Protein AF-A0A5C7PLY3-F1 (afdb_monomer)

Solvent-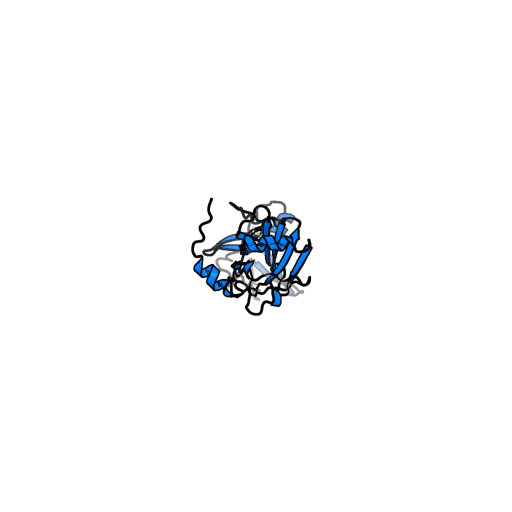accessible surface area (backbone atoms only — not comparable to full-atom values): 15396 Å² total; per-residue (Å²): 134,85,84,77,74,91,57,63,68,63,54,63,69,41,68,82,42,47,44,46,35,29,88,78,34,68,31,44,26,79,80,72,49,69,60,62,51,65,33,39,63,38,46,45,37,34,32,79,50,41,86,70,72,45,17,45,33,34,43,34,36,56,93,52,38,40,36,44,32,33,24,38,96,93,42,83,45,29,37,26,62,45,37,66,89,66,62,61,44,62,32,62,18,26,25,97,85,70,44,84,18,30,38,39,33,40,29,65,85,49,49,58,59,57,70,77,53,75,76,42,78,37,40,29,49,64,65,22,25,20,43,32,70,90,31,49,50,79,30,73,62,83,74,88,89,75,55,54,47,98,85,66,48,76,62,81,80,93,80,87,86,81,64,59,91,30,41,46,82,45,85,49,102,90,48,78,46,78,46,78,72,54,51,91,55,49,72,51,47,75,70,61,64,84,67,80,86,73,77,81,86,73,86,67,52,63,95,82,43,65,49,46,101,83,71,46,77,89,83,76,70,70,91,69,82,62,96,78,51,72,64,44,59,49,66,48,100,86,70,47,82,46,80,45,76,51,76,79,77,82,83,128

Sequence (252 aa):
MSTRVVYPEFRDEHTLARYPFADDASLVADTGRVLTPDVVLDAMLYPAGNGGPLWLSRIEIDRLRITWVIANAAGDACSGTCDIADLDPTVDLLDALGRPAGILLLNPDVVAGLQVWDAGAHTFSEDSGAFVASCVAVAPAVGVRGIAAQDQQPLSGDIWIIGEDGVQFSIVPTGIRVDIVGDPLFRRRACAGNEVFVAPEFLRTINGIPPTYWGGFQLQAGRVLSPRPALRIYVDESGAVVIGLAAAEEQT

Mean predicted aligned error: 16.6 Å

Nearest PDB structures (foldseek):
  4k1t-assembly1_A  TM=2.585E-01  e=6.465E-01  Staphylococcus aureus subsp. aureus NCTC 8325
  9c3c-assembly1_g  TM=1.290E-01  e=2.169E-01  Oryctolagus cuniculus
  2vid-assembly3_B  TM=2.229E-01  e=6.847E-01  Staphylococcus aureus
  2w7u-assembly1_A  TM=2.619E-01  e=2.041E+00  Staphylococcus aureus
  4mvn-assembly1_A  TM=2.564E-01  e=4.310E+00  Staphylococcus aureus subsp. aureus NCTC 8325

Radius of gyration: 37.64 Å; Cα contacts (8 Å, |Δi|>4): 377; chains: 1; bounding box: 94×36×97 Å

Structure (mmCIF, N/CA/C/O backbone):
data_AF-A0A5C7PLY3-F1
#
_entry.id   AF-A0A5C7PLY3-F1
#
loop_
_atom_site.group_PDB
_atom_site.id
_atom_site.type_symbol
_atom_site.label_atom_id
_atom_site.label_alt_id
_atom_site.label_comp_id
_atom_site.label_asym_id
_atom_site.label_entity_id
_atom_site.label_seq_id
_atom_site.pdbx_PDB_ins_code
_atom_site.Cartn_x
_atom_site.Cartn_y
_atom_site.Cartn_z
_atom_site.occupancy
_atom_site.B_iso_or_equiv
_atom_site.auth_seq_id
_atom_site.auth_comp_id
_atom_site.auth_asym_id
_atom_site.auth_atom_id
_atom_site.pdbx_PDB_model_num
ATOM 1 N N . MET A 1 1 ? -28.067 16.231 3.749 1.00 37.97 1 MET A N 1
ATOM 2 C CA . MET A 1 1 ? -28.462 15.223 2.741 1.00 37.97 1 MET A CA 1
ATOM 3 C C . MET A 1 1 ? -28.470 13.877 3.446 1.00 37.97 1 MET A C 1
ATOM 5 O O . MET A 1 1 ? -27.526 13.610 4.168 1.00 37.97 1 MET A O 1
ATOM 9 N N . SER A 1 2 ? -29.552 13.102 3.353 1.00 39.56 2 SER A N 1
ATOM 10 C CA . SER A 1 2 ? -29.670 11.803 4.034 1.00 39.56 2 SER A CA 1
ATOM 11 C C . SER A 1 2 ? -28.909 10.746 3.232 1.00 39.56 2 SER A C 1
ATOM 13 O O . SER A 1 2 ? -29.264 10.472 2.086 1.00 39.56 2 SER A O 1
ATOM 15 N N . THR A 1 3 ? -27.841 10.201 3.813 1.00 45.97 3 THR A N 1
ATOM 16 C CA . THR A 1 3 ? -27.058 9.107 3.232 1.00 45.97 3 THR A CA 1
ATOM 17 C C . THR A 1 3 ? -27.928 7.854 3.195 1.00 45.97 3 THR A C 1
ATOM 19 O O . THR A 1 3 ? -28.266 7.279 4.228 1.00 45.97 3 THR A O 1
ATOM 22 N N . ARG A 1 4 ? -28.359 7.456 1.995 1.00 47.69 4 ARG A N 1
ATOM 23 C CA . ARG A 1 4 ? -29.178 6.260 1.784 1.00 47.69 4 ARG A CA 1
ATOM 24 C C . ARG A 1 4 ? -28.270 5.034 1.812 1.00 47.69 4 ARG A C 1
ATOM 26 O O . ARG A 1 4 ? -27.558 4.777 0.846 1.00 47.69 4 ARG A O 1
ATOM 33 N N . VAL A 1 5 ? -28.312 4.277 2.904 1.00 54.47 5 VAL A N 1
ATOM 34 C CA . VAL A 1 5 ? -27.653 2.968 3.000 1.00 54.47 5 VAL A CA 1
ATOM 35 C C . VAL A 1 5 ? -28.397 2.004 2.077 1.00 54.47 5 VAL A C 1
ATOM 37 O O . VAL A 1 5 ? -29.593 1.778 2.248 1.00 54.47 5 VAL A O 1
ATOM 40 N N . VAL A 1 6 ? -27.716 1.504 1.044 1.00 59.28 6 VAL A N 1
ATOM 41 C CA . VAL A 1 6 ? -28.361 0.752 -0.046 1.00 59.28 6 VAL A CA 1
ATOM 42 C C . VAL A 1 6 ? -28.714 -0.685 0.381 1.00 59.28 6 VAL A C 1
ATOM 44 O O . VAL A 1 6 ? -29.646 -1.242 -0.188 1.00 59.28 6 VAL A O 1
ATOM 47 N N . TYR A 1 7 ? -28.080 -1.234 1.431 1.00 57.31 7 TYR A N 1
ATOM 48 C CA . TYR A 1 7 ? -28.337 -2.590 1.954 1.00 57.31 7 TYR A CA 1
ATOM 49 C C . TYR A 1 7 ? -28.095 -2.692 3.480 1.00 57.31 7 TYR A C 1
ATOM 51 O O . TYR A 1 7 ? -27.009 -3.089 3.900 1.00 57.31 7 TYR A O 1
ATOM 59 N N . PRO A 1 8 ? -29.062 -2.308 4.334 1.00 59.81 8 PRO A N 1
ATOM 60 C CA . PRO A 1 8 ? -28.916 -2.406 5.793 1.00 59.81 8 PRO A CA 1
ATOM 61 C C . PRO A 1 8 ? -28.803 -3.859 6.288 1.00 59.81 8 PRO A C 1
ATOM 63 O O . PRO A 1 8 ? -28.006 -4.141 7.171 1.00 59.81 8 PRO A O 1
ATOM 66 N N . GLU A 1 9 ? -29.505 -4.791 5.643 1.00 52.56 9 GLU A N 1
ATOM 67 C CA . GLU A 1 9 ? -29.539 -6.218 6.006 1.00 52.56 9 GLU A CA 1
ATOM 68 C C . GLU A 1 9 ? -28.150 -6.883 5.925 1.00 52.56 9 GLU A C 1
ATOM 70 O O . GLU A 1 9 ? -27.788 -7.663 6.798 1.00 52.56 9 GLU A O 1
ATOM 75 N N . PHE A 1 10 ? -27.329 -6.510 4.934 1.00 56.16 10 PHE A N 1
ATOM 76 C CA . PHE A 1 10 ? -25.953 -7.007 4.802 1.00 56.16 10 PHE A CA 1
ATOM 77 C C . PHE A 1 10 ? -25.026 -6.452 5.898 1.00 56.16 10 PHE A C 1
ATOM 79 O O . PHE A 1 10 ? -24.158 -7.169 6.387 1.00 56.16 10 PHE A O 1
ATOM 86 N N . ARG A 1 11 ? -25.223 -5.192 6.327 1.00 54.22 11 ARG A N 1
ATOM 87 C CA . ARG A 1 11 ? -24.488 -4.620 7.475 1.00 54.22 11 ARG A CA 1
ATOM 88 C C . ARG A 1 11 ? -24.835 -5.356 8.769 1.00 54.22 11 ARG A C 1
ATOM 90 O O . ARG A 1 11 ? -23.928 -5.690 9.527 1.00 54.22 11 ARG A O 1
ATOM 97 N N . ASP A 1 12 ? -26.116 -5.634 8.990 1.00 58.09 12 ASP A N 1
ATOM 98 C CA . ASP A 1 12 ? -26.598 -6.282 10.213 1.00 58.09 12 ASP A CA 1
ATOM 99 C C . ASP A 1 12 ? -26.157 -7.760 10.292 1.00 58.09 12 ASP A C 1
ATOM 101 O O . ASP A 1 12 ? -25.751 -8.230 11.356 1.00 58.09 12 ASP A O 1
ATOM 105 N N . GLU A 1 13 ? -26.157 -8.493 9.170 1.00 54.66 13 GLU A N 1
ATOM 106 C CA . GLU A 1 13 ? -25.688 -9.891 9.118 1.00 54.66 13 GLU A CA 1
ATOM 107 C C . GLU A 1 13 ? -24.171 -10.026 9.330 1.00 54.66 13 GLU A C 1
ATOM 109 O O . GLU A 1 13 ? -23.713 -11.005 9.927 1.00 54.66 13 GLU A O 1
ATOM 114 N N . HIS A 1 14 ? -23.386 -9.032 8.903 1.00 53.03 14 HIS A N 1
ATOM 115 C CA . HIS A 1 14 ? -21.931 -9.033 9.058 1.00 53.03 14 HIS A CA 1
ATOM 116 C C . HIS A 1 14 ? -21.426 -8.367 10.343 1.00 53.03 14 HIS A C 1
ATOM 118 O O . HIS A 1 14 ? -20.237 -8.462 10.615 1.00 53.03 14 HIS A O 1
ATOM 124 N N . THR A 1 15 ? -22.295 -7.806 11.191 1.00 52.44 15 THR A N 1
ATOM 125 C CA . THR A 1 15 ? -21.895 -7.224 12.496 1.00 52.44 15 THR A CA 1
ATOM 126 C C . THR A 1 15 ? -21.268 -8.275 13.438 1.00 52.44 15 THR A C 1
ATOM 128 O O . THR A 1 15 ? -20.477 -7.965 14.323 1.00 52.44 15 THR A O 1
ATOM 131 N N . LEU A 1 16 ? -21.602 -9.562 13.257 1.00 55.69 16 LEU A N 1
ATOM 132 C CA . LEU A 1 16 ? -20.977 -10.677 13.989 1.00 55.69 16 LEU A CA 1
ATOM 133 C C . LEU A 1 16 ? -19.711 -11.223 13.311 1.00 55.69 16 LEU A C 1
ATOM 135 O O . LEU A 1 16 ? -18.952 -11.960 13.944 1.00 55.69 16 LEU A O 1
ATOM 139 N N . ALA A 1 17 ? -19.494 -10.901 12.036 1.00 63.28 17 ALA A N 1
ATOM 140 C CA . ALA A 1 17 ? -18.296 -11.279 11.306 1.00 63.28 17 ALA A CA 1
ATOM 141 C C . ALA A 1 17 ? -17.200 -10.244 11.585 1.00 63.28 17 ALA A C 1
ATOM 143 O O . ALA A 1 17 ? -17.450 -9.047 11.584 1.00 63.28 17 ALA A O 1
ATOM 144 N N . ARG A 1 18 ? -15.954 -10.684 11.781 1.00 76.12 18 ARG A N 1
ATOM 145 C CA . ARG A 1 18 ? -14.811 -9.767 11.973 1.00 76.12 18 ARG A CA 1
ATOM 146 C C . ARG A 1 18 ? -14.354 -9.085 10.682 1.00 76.12 18 ARG A C 1
ATOM 148 O O . ARG A 1 18 ? -13.329 -8.413 10.677 1.00 76.12 18 ARG A O 1
ATOM 155 N N . TYR A 1 19 ? -15.105 -9.268 9.599 1.00 85.88 19 TYR A N 1
ATOM 156 C CA . TYR A 1 19 ? -14.824 -8.691 8.296 1.00 85.88 19 TYR A CA 1
ATOM 157 C C . TYR A 1 19 ? -14.709 -7.160 8.402 1.00 85.88 19 TYR A C 1
ATOM 159 O O . TYR A 1 19 ? -15.552 -6.558 9.063 1.00 85.88 19 TYR A O 1
ATOM 167 N N . PRO A 1 20 ? -13.703 -6.520 7.772 1.00 92.69 20 PRO A N 1
ATOM 168 C CA . PRO A 1 20 ? -12.737 -7.051 6.795 1.00 92.69 20 PRO A CA 1
ATOM 169 C C . PRO A 1 20 ? -11.458 -7.678 7.388 1.00 92.69 20 PRO A C 1
ATOM 171 O O . PRO A 1 20 ? -10.509 -7.973 6.657 1.00 92.69 20 PRO A O 1
ATOM 174 N N . PHE A 1 21 ? -11.392 -7.887 8.700 1.00 94.19 21 PHE A N 1
ATOM 175 C CA . PHE A 1 21 ? -10.248 -8.522 9.356 1.00 94.19 21 PHE A CA 1
ATOM 176 C C . PHE A 1 21 ? -10.359 -10.047 9.363 1.00 94.19 21 PHE A C 1
ATOM 178 O O . PHE A 1 21 ? -11.452 -10.612 9.281 1.00 94.19 21 PHE A O 1
ATOM 185 N N . ALA A 1 22 ? -9.207 -10.714 9.440 1.00 91.38 22 ALA A N 1
ATOM 186 C CA . ALA A 1 22 ? -9.133 -12.164 9.551 1.00 91.38 22 ALA A CA 1
ATOM 187 C C . ALA A 1 22 ? -9.812 -12.665 10.836 1.00 91.38 22 ALA A C 1
ATOM 189 O O . ALA A 1 22 ? -9.846 -11.976 11.856 1.00 91.38 22 ALA A O 1
ATOM 190 N N . ASP A 1 23 ? -10.350 -13.885 10.803 1.00 87.56 23 ASP A N 1
ATOM 191 C CA . ASP A 1 23 ? -11.108 -14.441 11.932 1.00 87.56 23 ASP A CA 1
ATOM 192 C C . ASP A 1 23 ? -10.256 -14.577 13.207 1.00 87.56 23 ASP A C 1
ATOM 194 O O . ASP A 1 23 ? -10.758 -14.434 14.326 1.00 87.56 23 ASP A O 1
ATOM 198 N N . ASP A 1 24 ? -8.957 -14.821 13.045 1.00 88.00 24 ASP A N 1
ATOM 199 C CA . ASP A 1 24 ? -7.960 -14.929 14.108 1.00 88.00 24 ASP A CA 1
ATOM 200 C C . ASP A 1 24 ? -7.328 -13.586 14.509 1.00 88.00 24 ASP A C 1
ATOM 202 O O . ASP A 1 24 ? -6.657 -13.525 15.544 1.00 88.00 24 ASP A O 1
ATOM 206 N N . ALA A 1 25 ? -7.611 -12.499 13.782 1.00 91.88 25 ALA A N 1
ATOM 207 C CA . ALA A 1 25 ? -7.125 -11.168 14.118 1.00 91.88 25 ALA A CA 1
ATOM 208 C C . ALA A 1 25 ? -7.670 -10.733 15.484 1.00 91.88 25 ALA A C 1
ATOM 210 O O . ALA A 1 25 ? -8.882 -10.652 15.711 1.00 91.88 25 ALA A O 1
ATOM 211 N N . SER A 1 26 ? -6.765 -10.478 16.432 1.00 92.94 26 SER A N 1
ATOM 212 C CA . SER A 1 26 ? -7.143 -10.111 17.800 1.00 92.94 26 SER A CA 1
ATOM 213 C C . SER A 1 26 ? -7.596 -8.657 17.924 1.00 92.94 26 SER A C 1
ATOM 215 O O . SER A 1 26 ? -8.311 -8.333 18.872 1.00 92.94 26 SER A O 1
ATOM 217 N N . LEU A 1 27 ? -7.186 -7.795 16.985 1.00 94.38 27 LEU A N 1
ATOM 218 C CA . LEU A 1 27 ? -7.455 -6.358 16.971 1.00 94.38 27 LEU A CA 1
ATOM 219 C C . LEU A 1 27 ? -7.014 -5.640 18.254 1.00 94.38 27 LEU A C 1
ATOM 221 O O . LEU A 1 27 ? -7.554 -4.598 18.626 1.00 94.38 27 LEU A O 1
ATOM 225 N N . VAL A 1 28 ? -6.012 -6.193 18.940 1.00 96.12 28 VAL A N 1
ATOM 226 C CA . VAL A 1 28 ? -5.409 -5.594 20.131 1.00 96.12 28 VAL A CA 1
ATOM 227 C C . VAL A 1 28 ? -4.131 -4.867 19.730 1.00 96.12 28 VAL A C 1
ATOM 229 O O . VAL A 1 28 ? -3.237 -5.461 19.120 1.00 96.12 28 VAL A O 1
ATOM 232 N N . ALA A 1 29 ? -4.057 -3.587 20.087 1.00 95.88 29 ALA A N 1
ATOM 233 C CA . ALA A 1 29 ? -2.863 -2.772 19.936 1.00 95.88 29 ALA A CA 1
ATOM 234 C C . ALA A 1 29 ? -1.842 -3.055 21.051 1.00 95.88 29 ALA A C 1
ATOM 236 O O . ALA A 1 29 ? -2.192 -3.511 22.143 1.00 95.88 29 ALA A O 1
ATOM 237 N N . ASP A 1 30 ? -0.584 -2.698 20.818 1.00 95.88 30 ASP A N 1
ATOM 238 C CA . ASP A 1 30 ? 0.507 -2.716 21.801 1.00 95.88 30 ASP A CA 1
ATOM 239 C C . ASP A 1 30 ? 0.196 -1.937 23.091 1.00 95.88 30 ASP A C 1
ATOM 241 O O . ASP A 1 30 ? 0.630 -2.320 24.179 1.00 95.88 30 ASP A O 1
ATOM 245 N N . THR A 1 31 ? -0.618 -0.886 22.997 1.00 93.50 31 THR A N 1
ATOM 246 C CA . THR A 1 31 ? -1.109 -0.107 24.143 1.00 93.50 31 THR A CA 1
ATOM 247 C C . THR A 1 31 ? -2.209 -0.812 24.948 1.00 93.50 31 THR A C 1
ATOM 249 O O . THR A 1 31 ? -2.740 -0.236 25.898 1.00 93.50 31 THR A O 1
ATOM 252 N N . GLY A 1 32 ? -2.603 -2.033 24.571 1.00 92.88 32 GLY A N 1
ATOM 253 C CA . GLY A 1 32 ? -3.685 -2.798 25.197 1.00 92.88 32 GLY A CA 1
ATOM 254 C C . GLY A 1 32 ? -5.091 -2.317 24.826 1.00 92.88 32 GLY A C 1
ATOM 255 O O . GLY A 1 32 ? -6.077 -2.795 25.391 1.00 92.88 32 GLY A O 1
ATOM 256 N N . ARG A 1 33 ? -5.207 -1.367 23.889 1.00 94.00 33 ARG A N 1
ATOM 257 C CA . ARG A 1 33 ? -6.495 -0.923 23.347 1.00 94.00 33 ARG A CA 1
ATOM 258 C C . ARG A 1 33 ? -7.003 -1.944 22.335 1.00 94.00 33 ARG A C 1
ATOM 260 O O . ARG A 1 33 ? -6.224 -2.490 21.562 1.00 94.00 33 ARG A O 1
ATOM 267 N N . VAL A 1 34 ? -8.307 -2.198 22.352 1.00 94.25 34 VAL A N 1
ATOM 268 C CA . VAL A 1 34 ? -8.951 -3.154 21.447 1.00 94.25 34 VAL A CA 1
ATOM 269 C C . VAL A 1 34 ? -9.764 -2.379 20.427 1.00 94.25 34 VAL A C 1
ATOM 271 O O . VAL A 1 34 ? -10.652 -1.612 20.805 1.00 94.25 34 VAL A O 1
ATOM 274 N N . LEU A 1 35 ? -9.451 -2.570 19.150 1.00 93.56 35 LEU A N 1
ATOM 275 C CA . LEU A 1 35 ? -10.235 -2.042 18.047 1.00 93.56 35 LEU A CA 1
ATOM 276 C C . LEU A 1 35 ? -11.482 -2.912 17.879 1.00 93.56 35 LEU A C 1
ATOM 278 O O . LEU A 1 35 ? -11.395 -4.120 17.669 1.00 93.56 35 LEU A O 1
ATOM 282 N N . THR A 1 36 ? -12.656 -2.306 18.003 1.00 90.38 36 THR A N 1
ATOM 283 C CA . THR A 1 36 ? -13.919 -3.004 17.752 1.00 90.38 36 THR A CA 1
ATOM 284 C C . THR A 1 36 ? -14.013 -3.402 16.276 1.00 90.38 36 THR A C 1
ATOM 286 O O . THR A 1 36 ? -13.751 -2.546 15.432 1.00 90.38 36 THR A O 1
ATOM 289 N N . PRO A 1 37 ? -14.427 -4.639 15.938 1.00 83.06 37 PRO A N 1
ATOM 290 C CA . PRO A 1 37 ? -14.548 -5.077 14.544 1.00 83.06 37 PRO A CA 1
ATOM 291 C C . PRO A 1 37 ? -15.423 -4.148 13.690 1.00 83.06 37 PRO A C 1
ATOM 293 O O . PRO A 1 37 ? -15.051 -3.818 12.573 1.00 83.06 37 PRO A O 1
ATOM 296 N N . ASP A 1 38 ? -16.499 -3.606 14.270 1.00 88.19 38 ASP A N 1
ATOM 297 C CA . ASP A 1 38 ? -17.439 -2.702 13.592 1.00 88.19 38 ASP A CA 1
ATOM 298 C C . ASP A 1 38 ? -16.862 -1.332 13.204 1.00 88.19 38 ASP A C 1
ATOM 300 O O . ASP A 1 38 ? -17.570 -0.534 12.587 1.00 88.19 38 ASP A O 1
ATOM 304 N N . VAL A 1 39 ? -15.621 -1.000 13.590 1.00 92.06 39 VAL A N 1
ATOM 305 C CA . VAL A 1 39 ? -15.003 0.281 13.205 1.00 92.06 39 VAL A CA 1
ATOM 306 C C . VAL A 1 39 ? -14.779 0.349 11.693 1.00 92.06 39 VAL A C 1
ATOM 308 O O . VAL A 1 39 ? -15.014 1.405 11.100 1.00 92.06 39 VAL A O 1
ATOM 311 N N . VAL A 1 40 ? -14.353 -0.759 11.077 1.00 93.19 40 VAL A N 1
ATOM 312 C CA . VAL A 1 40 ? -14.184 -0.881 9.625 1.00 93.19 40 VAL A CA 1
ATOM 313 C C . VAL A 1 40 ? -15.264 -1.826 9.120 1.00 93.19 40 VAL A C 1
ATOM 315 O O . VAL A 1 40 ? -15.275 -2.996 9.468 1.00 93.19 40 VAL A O 1
ATOM 318 N N . LEU A 1 41 ? -16.177 -1.312 8.306 1.00 91.44 41 LEU A N 1
ATOM 319 C CA . LEU A 1 41 ? -17.274 -2.080 7.718 1.00 91.44 41 LEU A CA 1
ATOM 320 C C . LEU A 1 41 ? -16.816 -2.889 6.503 1.00 91.44 41 LEU A C 1
ATOM 322 O O . LEU A 1 41 ? -17.311 -3.9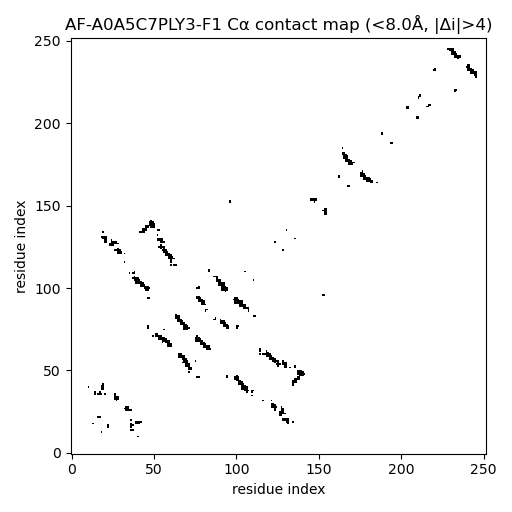85 6.266 1.00 91.44 41 LEU A O 1
ATOM 326 N N . ASP A 1 42 ? -15.914 -2.318 5.704 1.00 92.88 42 ASP A N 1
ATOM 327 C CA . ASP A 1 42 ? -15.373 -2.947 4.501 1.00 92.88 42 ASP A CA 1
ATOM 328 C C . ASP A 1 42 ? -14.010 -2.339 4.151 1.00 92.88 42 ASP A C 1
ATOM 330 O O . ASP A 1 42 ? -13.690 -1.213 4.546 1.00 92.88 42 ASP A O 1
ATOM 334 N N . ALA A 1 43 ? -13.201 -3.076 3.402 1.00 95.06 43 ALA A N 1
ATOM 335 C CA . ALA A 1 43 ? -11.918 -2.611 2.909 1.00 95.06 43 ALA A CA 1
ATOM 336 C C . ALA A 1 43 ? -11.631 -3.198 1.528 1.00 95.06 43 ALA A C 1
ATOM 338 O O . ALA A 1 43 ? -11.856 -4.376 1.264 1.00 95.06 43 ALA A O 1
ATOM 339 N N . MET A 1 44 ? -11.051 -2.377 0.659 1.00 95.75 44 MET A N 1
ATOM 340 C CA . MET A 1 44 ? -10.489 -2.837 -0.604 1.00 95.75 44 MET A CA 1
ATOM 341 C C . MET A 1 44 ? -9.081 -2.275 -0.733 1.00 95.75 44 MET A C 1
ATOM 343 O O . MET A 1 44 ? -8.892 -1.070 -0.875 1.00 95.75 44 MET A O 1
ATOM 347 N N . LEU A 1 45 ? -8.087 -3.153 -0.667 1.00 96.25 45 LEU A N 1
ATOM 348 C CA . LEU A 1 45 ? -6.669 -2.825 -0.596 1.00 96.25 45 LEU A CA 1
ATOM 349 C C . LEU A 1 45 ? -5.973 -3.304 -1.866 1.00 96.25 45 LEU A C 1
ATOM 351 O O . LEU A 1 45 ? -6.091 -4.463 -2.256 1.00 96.25 45 LEU A O 1
ATOM 355 N N . TYR A 1 46 ? -5.228 -2.419 -2.515 1.00 94.62 46 TYR A N 1
ATOM 356 C CA . TYR A 1 46 ? -4.498 -2.710 -3.750 1.00 94.62 46 TYR A CA 1
ATOM 357 C C . TYR A 1 46 ? -3.157 -1.957 -3.841 1.00 94.62 46 TYR A C 1
ATOM 359 O O . TYR A 1 46 ? -2.850 -1.366 -4.885 1.00 94.62 46 TYR A O 1
ATOM 367 N N . PRO A 1 47 ? -2.316 -1.962 -2.785 1.00 92.88 47 PRO A N 1
ATOM 368 C CA . PRO A 1 47 ? -1.031 -1.285 -2.837 1.00 92.88 47 PRO A CA 1
ATOM 369 C C . PRO A 1 47 ? -0.163 -1.831 -3.975 1.00 92.88 47 PRO A C 1
ATOM 371 O O . PRO A 1 47 ? -0.045 -3.039 -4.207 1.00 92.88 47 PRO A O 1
ATOM 374 N N . ALA A 1 48 ? 0.448 -0.908 -4.712 1.00 88.62 48 ALA A N 1
ATOM 375 C CA . ALA A 1 48 ? 1.275 -1.213 -5.866 1.00 88.62 48 ALA A CA 1
ATOM 376 C C . ALA A 1 48 ? 2.456 -2.123 -5.495 1.00 88.62 48 ALA A C 1
ATOM 378 O O . ALA A 1 48 ? 3.270 -1.780 -4.646 1.00 88.62 48 ALA A O 1
ATOM 379 N N . GLY A 1 49 ? 2.597 -3.249 -6.193 1.00 84.94 49 GLY A N 1
ATOM 380 C CA . GLY A 1 49 ? 3.685 -4.200 -5.969 1.00 84.94 49 GLY A CA 1
ATOM 381 C C . GLY A 1 49 ? 3.453 -5.148 -4.798 1.00 84.94 49 GLY A C 1
ATOM 382 O O . GLY A 1 49 ? 4.327 -5.965 -4.518 1.00 84.94 49 GLY A O 1
ATOM 383 N N . ASN A 1 50 ? 2.292 -5.087 -4.143 1.00 88.25 50 ASN A N 1
ATOM 384 C CA . ASN A 1 50 ? 1.979 -6.018 -3.076 1.00 88.25 50 ASN A CA 1
ATOM 385 C C . ASN A 1 50 ? 1.740 -7.430 -3.622 1.00 88.25 50 ASN A C 1
ATOM 387 O O . ASN A 1 50 ? 0.921 -7.636 -4.520 1.00 88.25 50 ASN A O 1
ATOM 391 N N . GLY A 1 51 ? 2.463 -8.395 -3.059 1.00 80.94 51 GLY A N 1
ATOM 392 C CA . GLY A 1 51 ? 2.328 -9.820 -3.368 1.00 80.94 51 GLY A CA 1
ATOM 393 C C . GLY A 1 51 ? 2.041 -10.683 -2.142 1.00 80.94 51 GLY A C 1
ATOM 394 O O . GLY A 1 51 ? 2.066 -11.904 -2.257 1.00 80.94 51 GLY A O 1
ATOM 395 N N . GLY A 1 52 ? 1.817 -10.066 -0.979 1.00 86.69 52 GLY A N 1
ATOM 396 C CA . GLY A 1 52 ? 1.674 -10.751 0.302 1.00 86.69 52 GLY A CA 1
ATOM 397 C C . GLY A 1 52 ? 0.475 -10.264 1.118 1.00 86.69 52 GLY A C 1
ATOM 398 O O . GLY A 1 52 ? -0.305 -9.433 0.635 1.00 86.69 52 GLY A O 1
ATOM 399 N N . PRO A 1 53 ? 0.321 -10.793 2.343 1.00 91.06 53 PRO A N 1
ATOM 400 C CA . PRO A 1 53 ? -0.716 -10.354 3.265 1.00 91.06 53 PRO A CA 1
ATOM 401 C C . PRO A 1 53 ? -0.543 -8.874 3.621 1.00 91.06 53 PRO A C 1
ATOM 403 O O . PRO A 1 53 ? 0.566 -8.332 3.604 1.00 91.06 53 PRO A O 1
ATOM 406 N N . LEU A 1 54 ? -1.668 -8.232 3.928 1.00 95.81 54 LEU A N 1
ATOM 407 C CA . LEU A 1 54 ? -1.736 -6.864 4.424 1.00 95.81 54 LEU A CA 1
ATOM 408 C C . LEU A 1 54 ? -2.367 -6.872 5.806 1.00 95.81 54 LEU A C 1
ATOM 410 O O . LEU A 1 54 ? -3.281 -7.656 6.072 1.00 95.81 54 LEU A O 1
ATOM 414 N N . TRP A 1 55 ? -1.920 -5.959 6.654 1.00 96.81 55 TRP A N 1
ATOM 415 C CA . TRP A 1 55 ? -2.499 -5.762 7.974 1.00 96.81 55 TRP A CA 1
ATOM 416 C C . TRP A 1 55 ? -2.567 -4.280 8.311 1.00 96.81 55 TRP A C 1
ATOM 418 O O . TRP A 1 55 ? -1.761 -3.473 7.839 1.00 96.81 55 TRP A O 1
ATOM 428 N N . LEU A 1 56 ? -3.537 -3.917 9.142 1.00 97.38 56 LEU A N 1
ATOM 429 C CA . LEU A 1 56 ? -3.548 -2.628 9.814 1.00 97.38 56 LEU A CA 1
ATOM 430 C C . LEU A 1 56 ? -2.352 -2.616 10.763 1.00 97.38 56 LEU A C 1
ATOM 432 O O . LEU A 1 56 ? -2.342 -3.381 11.717 1.00 97.38 56 LEU A O 1
ATOM 436 N N . SER A 1 57 ? -1.337 -1.799 10.495 1.00 97.44 57 SER A N 1
ATOM 437 C CA . SER A 1 57 ? -0.109 -1.766 11.296 1.00 97.44 57 SER A CA 1
ATOM 438 C C . SER A 1 57 ? -0.178 -0.743 12.411 1.00 97.44 57 SER A C 1
ATOM 440 O O . SER A 1 57 ? 0.394 -0.945 13.484 1.00 97.44 57 SER A O 1
ATOM 442 N N . ARG A 1 58 ? -0.860 0.377 12.162 1.00 97.19 58 ARG A N 1
ATOM 443 C CA . ARG A 1 58 ? -0.936 1.472 13.116 1.00 97.19 58 ARG A CA 1
ATOM 444 C C . ARG A 1 58 ? -2.175 2.326 12.899 1.00 97.19 58 ARG A C 1
ATOM 446 O O . ARG A 1 58 ? -2.540 2.640 11.767 1.00 97.19 58 ARG A O 1
ATOM 453 N N . ILE A 1 59 ? -2.768 2.745 14.010 1.00 96.88 59 ILE A N 1
ATOM 454 C CA . ILE A 1 59 ? -3.690 3.878 14.067 1.00 96.88 59 ILE A CA 1
ATOM 455 C C . ILE A 1 59 ? -2.966 4.998 14.807 1.00 96.88 59 ILE A C 1
ATOM 457 O O . ILE A 1 59 ? -2.513 4.803 15.935 1.00 96.88 59 ILE A O 1
ATOM 461 N N . GLU A 1 60 ? -2.835 6.161 14.178 1.00 96.12 60 GLU A N 1
ATO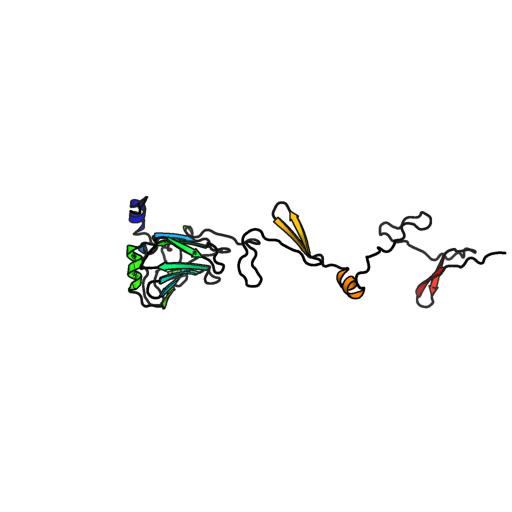M 462 C CA . GLU A 1 60 ? -2.287 7.355 14.822 1.00 96.12 60 GLU A CA 1
ATOM 463 C C . GLU A 1 60 ? -3.415 8.335 15.122 1.00 96.12 60 GLU A C 1
ATOM 465 O O . GLU A 1 60 ? -4.194 8.682 14.235 1.00 96.12 60 GLU A O 1
ATOM 470 N N . ILE A 1 61 ? -3.495 8.788 16.369 1.00 95.25 61 ILE A N 1
ATOM 471 C CA . ILE A 1 61 ? -4.521 9.722 16.827 1.00 95.25 61 ILE A CA 1
ATOM 472 C C . ILE A 1 61 ? -3.844 11.039 17.198 1.00 95.25 61 ILE A C 1
ATOM 474 O O . ILE A 1 61 ? -3.069 11.102 18.154 1.00 95.25 61 ILE A O 1
ATOM 478 N N . ASP A 1 62 ? -4.162 12.099 16.455 1.00 93.12 62 ASP A N 1
ATOM 479 C CA . ASP A 1 62 ? -3.732 13.469 16.738 1.00 93.12 62 ASP A CA 1
ATOM 480 C C . ASP A 1 62 ? -4.943 14.405 16.806 1.00 93.12 62 ASP A C 1
ATOM 482 O O . ASP A 1 62 ? -5.490 14.847 15.792 1.00 93.12 62 ASP A O 1
ATOM 486 N N . ARG A 1 63 ? -5.358 14.732 18.035 1.00 86.94 63 ARG A N 1
ATOM 487 C CA . ARG A 1 63 ? -6.526 15.571 18.352 1.00 86.94 63 ARG A CA 1
ATOM 488 C C . ARG A 1 63 ? -7.825 15.041 17.734 1.00 86.94 63 ARG A C 1
ATOM 490 O O . ARG A 1 63 ? -8.527 14.267 18.367 1.00 86.94 63 ARG A O 1
ATOM 497 N N . LEU A 1 64 ? -8.157 15.513 16.535 1.00 89.50 64 LEU A N 1
ATOM 498 C CA . LEU A 1 64 ? -9.368 15.175 15.784 1.00 89.50 64 LEU A CA 1
ATOM 499 C C . LEU A 1 64 ? -9.045 14.430 14.488 1.00 89.50 64 LEU A C 1
ATOM 501 O O . LEU A 1 64 ? -9.953 14.091 13.745 1.00 89.50 64 LEU A O 1
ATOM 505 N N . ARG A 1 65 ? -7.770 14.162 14.207 1.00 93.00 65 ARG A N 1
ATOM 506 C CA . ARG A 1 65 ? -7.338 13.431 13.024 1.00 93.00 65 ARG A CA 1
ATOM 507 C C . ARG A 1 65 ? -6.933 12.020 13.408 1.00 93.00 65 ARG A C 1
ATOM 509 O O . ARG A 1 65 ? -6.142 11.830 14.331 1.00 93.00 65 ARG A O 1
ATOM 516 N N . ILE A 1 66 ? -7.452 11.057 12.658 1.00 94.94 66 ILE A N 1
ATOM 517 C CA . ILE A 1 66 ? -7.047 9.658 12.741 1.00 94.94 66 ILE A CA 1
ATOM 518 C C . ILE A 1 66 ? -6.344 9.302 11.439 1.00 94.94 66 ILE A C 1
ATOM 520 O O . ILE A 1 66 ? -6.907 9.495 10.359 1.00 94.94 66 ILE A O 1
ATOM 524 N N . THR A 1 67 ? -5.124 8.787 11.546 1.00 96.56 67 THR A N 1
ATOM 525 C CA . THR A 1 67 ? -4.370 8.222 10.427 1.00 96.56 67 THR A CA 1
ATOM 526 C C . THR A 1 67 ? -4.399 6.707 10.530 1.00 96.56 67 THR A C 1
ATOM 528 O O . THR A 1 67 ? -3.997 6.134 11.541 1.00 96.56 67 THR A O 1
ATOM 531 N N . TRP A 1 68 ? -4.844 6.062 9.463 1.00 97.00 68 TRP A N 1
ATOM 532 C CA . TRP A 1 68 ? -4.856 4.617 9.296 1.00 97.00 68 TRP A CA 1
ATOM 533 C C . TRP A 1 68 ? -3.644 4.228 8.468 1.00 97.00 68 TRP A C 1
ATOM 535 O O . TRP A 1 68 ? -3.455 4.771 7.380 1.00 97.00 68 TRP A O 1
ATOM 545 N N . VAL A 1 69 ? -2.827 3.306 8.965 1.00 98.06 69 VAL A N 1
ATOM 546 C CA . VAL A 1 69 ? -1.629 2.831 8.267 1.00 98.06 69 VAL A CA 1
ATOM 547 C C . VAL A 1 69 ? -1.746 1.331 8.041 1.00 98.06 69 VAL A C 1
ATOM 549 O O . VAL A 1 69 ? -1.932 0.561 8.984 1.00 98.06 69 VAL A O 1
ATOM 552 N N . ILE A 1 70 ? -1.637 0.921 6.781 1.00 97.69 70 ILE A N 1
ATOM 553 C CA . ILE A 1 70 ? -1.619 -0.475 6.357 1.00 97.69 70 ILE A CA 1
ATOM 554 C C . ILE A 1 70 ? -0.184 -0.822 5.982 1.00 97.69 70 ILE A C 1
ATOM 556 O O . ILE A 1 70 ? 0.458 -0.091 5.224 1.00 97.69 70 ILE A O 1
ATOM 560 N N . ALA A 1 71 ? 0.310 -1.951 6.478 1.00 96.88 71 ALA A N 1
ATOM 561 C CA . ALA A 1 71 ? 1.637 -2.450 6.156 1.00 96.88 71 ALA A CA 1
ATOM 562 C C . ALA A 1 71 ? 1.591 -3.778 5.403 1.00 96.88 71 ALA A C 1
ATOM 564 O O . ALA A 1 71 ? 0.579 -4.482 5.357 1.00 96.88 71 ALA A O 1
ATOM 565 N N . ASN A 1 72 ? 2.736 -4.087 4.810 1.00 94.25 72 ASN A N 1
ATOM 566 C CA . ASN A 1 72 ? 3.100 -5.391 4.291 1.00 94.25 72 ASN A CA 1
ATOM 567 C C . ASN A 1 72 ? 4.488 -5.777 4.831 1.00 94.25 72 ASN A C 1
ATOM 569 O O . ASN A 1 72 ? 5.123 -5.023 5.570 1.00 94.25 72 ASN A O 1
ATOM 573 N N . ALA A 1 73 ? 5.008 -6.934 4.418 1.00 90.88 73 ALA A N 1
ATOM 574 C CA . ALA A 1 73 ? 6.325 -7.411 4.850 1.00 90.88 73 ALA A CA 1
ATOM 575 C C . ALA A 1 73 ? 7.500 -6.454 4.526 1.00 90.88 73 ALA A C 1
ATOM 577 O O . ALA A 1 73 ? 8.573 -6.589 5.112 1.00 90.88 73 ALA A O 1
ATOM 578 N N . ALA A 1 74 ? 7.327 -5.506 3.597 1.00 90.44 74 ALA A N 1
ATOM 579 C CA . ALA A 1 74 ? 8.334 -4.504 3.245 1.00 90.44 74 ALA A CA 1
ATOM 580 C C . ALA A 1 74 ? 8.228 -3.202 4.068 1.00 90.44 74 ALA A C 1
ATOM 582 O O . ALA A 1 74 ? 9.131 -2.370 3.981 1.00 90.44 74 ALA A O 1
ATOM 583 N N . GLY A 1 75 ? 7.168 -3.026 4.866 1.00 92.62 75 GLY A N 1
ATOM 584 C CA . GLY A 1 75 ? 6.915 -1.842 5.691 1.00 92.62 75 GLY A CA 1
ATOM 585 C C . GLY A 1 75 ? 5.547 -1.211 5.423 1.00 92.62 75 GLY A C 1
ATOM 586 O O . GLY A 1 75 ? 4.616 -1.884 4.981 1.00 92.62 75 GLY A O 1
ATOM 587 N N . ASP A 1 76 ? 5.426 0.090 5.698 1.00 95.31 76 ASP A N 1
ATOM 588 C CA . ASP A 1 76 ? 4.193 0.853 5.475 1.00 95.31 76 ASP A CA 1
ATOM 589 C C . ASP A 1 76 ? 3.857 0.873 3.971 1.00 95.31 76 ASP A C 1
ATOM 591 O O . ASP A 1 76 ? 4.615 1.389 3.146 1.00 95.31 76 ASP A O 1
ATOM 595 N N . ALA A 1 77 ? 2.721 0.276 3.608 1.00 94.88 77 ALA A N 1
ATOM 596 C CA . ALA A 1 77 ? 2.291 0.101 2.225 1.00 94.88 77 ALA A CA 1
ATOM 597 C C . ALA A 1 77 ? 1.427 1.275 1.750 1.00 94.88 77 ALA A C 1
ATOM 599 O O . ALA A 1 77 ? 1.614 1.782 0.641 1.00 94.88 77 ALA A O 1
ATOM 600 N N . CYS A 1 78 ? 0.479 1.701 2.583 1.00 96.50 78 CYS A N 1
ATOM 601 C CA . CYS A 1 78 ? -0.370 2.856 2.326 1.00 96.50 78 CYS A CA 1
ATOM 602 C C . CYS A 1 78 ? -0.969 3.416 3.615 1.00 96.50 78 CYS A C 1
ATOM 604 O O . CYS A 1 78 ? -1.044 2.734 4.639 1.00 96.50 78 CYS A O 1
ATOM 606 N N . SER A 1 79 ? -1.400 4.672 3.559 1.00 97.56 79 SER A N 1
ATOM 607 C CA . SER A 1 79 ? -2.084 5.330 4.662 1.00 97.56 79 SER A CA 1
ATOM 608 C C . SER A 1 79 ? -3.198 6.248 4.180 1.00 97.56 79 SER A C 1
ATOM 610 O O . SER A 1 79 ? -3.200 6.722 3.045 1.00 97.56 79 SER A O 1
ATOM 612 N N . GLY A 1 80 ? -4.170 6.484 5.052 1.00 97.00 80 GLY A N 1
ATOM 613 C CA . GLY A 1 80 ? -5.270 7.410 4.814 1.00 97.00 80 GLY A CA 1
ATOM 614 C C . GLY A 1 80 ? -5.669 8.099 6.103 1.00 97.00 80 GLY A C 1
ATOM 615 O O . GLY A 1 80 ? -5.371 7.621 7.197 1.00 97.00 80 GLY A O 1
ATOM 616 N N . THR A 1 81 ? -6.328 9.244 5.987 1.00 95.50 81 THR A N 1
ATOM 617 C CA . THR A 1 81 ? -6.691 10.065 7.144 1.00 95.50 81 THR A CA 1
ATOM 618 C C . THR A 1 81 ? -8.156 10.443 7.107 1.00 95.50 81 THR A C 1
ATOM 620 O O . THR A 1 81 ? -8.659 10.801 6.046 1.00 95.50 81 THR A O 1
ATOM 623 N N . CYS A 1 82 ? -8.798 10.470 8.269 1.00 93.88 82 CYS A N 1
ATOM 624 C CA . CYS A 1 82 ? -10.128 11.043 8.451 1.00 93.88 82 CYS A CA 1
ATOM 625 C C . CYS A 1 82 ? -10.129 12.052 9.604 1.00 93.88 82 CYS A C 1
ATOM 627 O O . CYS A 1 82 ? -9.332 11.944 10.543 1.00 93.88 82 CYS A O 1
ATOM 629 N N . ASP A 1 83 ? -11.029 13.031 9.529 1.00 92.19 83 ASP A N 1
ATOM 630 C CA . ASP A 1 83 ? -11.283 13.989 10.605 1.00 92.19 83 ASP A CA 1
ATOM 631 C C . ASP A 1 83 ? -12.545 13.575 11.363 1.00 92.19 83 ASP A C 1
ATOM 633 O O . ASP A 1 83 ? -13.589 13.343 10.764 1.00 92.19 83 ASP A O 1
ATOM 637 N N . ILE A 1 84 ? -12.465 13.471 12.684 1.00 86.56 84 ILE A N 1
ATOM 638 C CA . ILE A 1 84 ? -13.588 13.048 13.520 1.00 86.56 84 ILE A CA 1
ATOM 639 C C . ILE A 1 84 ? -14.668 14.139 13.593 1.00 86.56 84 ILE A C 1
ATOM 641 O O . ILE A 1 84 ? -15.834 13.830 13.827 1.00 86.56 84 ILE A O 1
ATOM 645 N N . ALA A 1 85 ? -14.310 15.414 13.401 1.00 86.38 85 ALA A N 1
ATOM 646 C CA . ALA A 1 85 ? -15.280 16.509 13.407 1.00 86.38 85 ALA A CA 1
ATOM 647 C C . ALA A 1 85 ? -16.144 16.557 12.137 1.00 86.38 85 ALA A C 1
ATOM 649 O O . ALA A 1 85 ? -17.260 17.074 12.187 1.00 86.38 85 ALA A O 1
ATOM 650 N N . ASP A 1 86 ? -15.636 16.025 11.026 1.00 87.88 86 ASP A N 1
ATOM 651 C CA . ASP A 1 86 ? -16.318 15.949 9.733 1.00 87.88 86 ASP A CA 1
ATOM 652 C C . ASP A 1 86 ? -16.027 14.590 9.096 1.00 87.88 86 ASP A C 1
ATOM 654 O O . ASP A 1 86 ? -15.245 14.458 8.152 1.00 87.88 86 ASP A O 1
ATOM 658 N N . LEU A 1 87 ? -16.580 13.547 9.717 1.00 86.50 87 LEU A N 1
ATOM 659 C CA . LEU A 1 87 ? -16.222 12.186 9.364 1.00 86.50 87 LEU A CA 1
ATOM 660 C C . LEU A 1 87 ? -16.883 11.766 8.047 1.00 86.50 87 LEU A C 1
ATOM 662 O O . LEU A 1 87 ? -18.084 11.490 7.995 1.00 86.50 87 LEU A O 1
ATOM 666 N N . ASP A 1 88 ? -16.066 11.636 7.005 1.00 88.69 88 ASP A N 1
ATOM 667 C CA . ASP A 1 88 ? -16.417 10.846 5.830 1.00 88.69 88 ASP A CA 1
ATOM 668 C C . ASP A 1 88 ? -16.330 9.353 6.204 1.00 88.69 88 ASP A C 1
ATOM 670 O O . ASP A 1 88 ? -15.290 8.910 6.705 1.00 88.69 88 ASP A O 1
ATOM 674 N N . PRO A 1 89 ? -17.392 8.549 5.995 1.00 88.44 89 PRO A N 1
ATOM 675 C CA . PRO A 1 89 ? -17.313 7.102 6.175 1.00 88.44 89 PRO A CA 1
ATOM 676 C C . PRO A 1 89 ? -16.291 6.446 5.240 1.00 88.44 89 PRO A C 1
ATOM 678 O O . PRO A 1 89 ? -15.985 5.278 5.422 1.00 88.44 89 PRO A O 1
ATOM 681 N N . THR A 1 90 ? -15.776 7.147 4.238 1.00 94.44 90 THR A N 1
ATOM 682 C CA . THR A 1 90 ? -14.830 6.614 3.265 1.00 94.44 90 THR A CA 1
ATOM 683 C C . THR A 1 90 ? -13.455 7.231 3.477 1.00 94.44 90 THR A C 1
ATOM 685 O O . THR A 1 90 ? -13.308 8.451 3.486 1.00 94.44 90 THR A O 1
ATOM 688 N N . VAL A 1 91 ? -12.428 6.394 3.618 1.00 96.06 91 VAL A N 1
ATOM 689 C CA . VAL A 1 91 ? -11.035 6.838 3.724 1.00 96.06 91 VAL A CA 1
ATOM 690 C C . VAL A 1 91 ? -10.241 6.298 2.551 1.00 96.06 91 VAL A C 1
ATOM 692 O O . VAL A 1 91 ? -9.980 5.097 2.467 1.00 96.06 91 VAL A O 1
ATOM 695 N N . ASP A 1 92 ? -9.826 7.200 1.668 1.00 97.12 92 ASP A N 1
ATOM 696 C CA . ASP A 1 92 ? -8.897 6.881 0.592 1.00 97.12 92 ASP A CA 1
ATOM 697 C C . ASP A 1 92 ? -7.504 6.606 1.167 1.00 97.12 92 ASP A C 1
ATOM 699 O O . ASP A 1 92 ? -6.955 7.396 1.941 1.00 97.12 92 ASP A O 1
ATOM 703 N N . LEU A 1 93 ? -6.924 5.474 0.773 1.00 97.31 93 LEU A N 1
ATOM 704 C CA . LEU A 1 93 ? -5.573 5.083 1.148 1.00 97.31 93 LEU A CA 1
ATOM 705 C C . LEU A 1 93 ? -4.625 5.391 -0.003 1.00 97.31 93 LEU A C 1
ATOM 707 O O . LEU A 1 93 ? -4.822 4.932 -1.133 1.00 97.31 93 LEU A O 1
ATOM 711 N N . LEU A 1 94 ? -3.563 6.125 0.300 1.00 96.06 94 LEU A N 1
ATOM 712 C CA . LEU A 1 94 ? -2.528 6.507 -0.646 1.00 96.06 94 LEU A CA 1
ATOM 713 C C . LEU A 1 94 ? -1.202 5.856 -0.260 1.00 96.06 94 LEU A C 1
ATOM 715 O O . LEU A 1 94 ? -0.894 5.687 0.919 1.00 96.06 94 LEU A O 1
ATOM 719 N N . ASP A 1 95 ? -0.407 5.472 -1.252 1.00 92.69 95 ASP A N 1
ATOM 720 C CA . ASP A 1 95 ? 0.972 5.055 -1.005 1.00 92.69 95 ASP A CA 1
ATOM 721 C C . ASP A 1 95 ? 1.902 6.259 -0.764 1.00 92.69 95 ASP A C 1
ATOM 723 O O . ASP A 1 95 ? 1.504 7.421 -0.872 1.00 92.69 95 ASP A O 1
ATOM 727 N N . ALA A 1 96 ? 3.178 5.990 -0.475 1.00 89.12 96 ALA A N 1
ATOM 728 C CA . ALA A 1 96 ? 4.187 7.027 -0.234 1.00 89.12 96 ALA A CA 1
ATOM 729 C C . ALA A 1 96 ? 4.398 8.003 -1.414 1.00 89.12 96 ALA A C 1
ATOM 731 O O . ALA A 1 96 ? 4.994 9.063 -1.233 1.00 89.12 96 ALA A O 1
ATOM 732 N N . LEU A 1 97 ? 3.929 7.656 -2.617 1.00 85.25 97 LEU A N 1
ATOM 733 C CA . LEU A 1 97 ? 4.006 8.481 -3.824 1.00 85.25 97 LEU A CA 1
ATOM 734 C C . LEU A 1 97 ? 2.673 9.184 -4.137 1.00 85.25 97 LEU A C 1
ATOM 736 O O . LEU A 1 97 ? 2.533 9.776 -5.207 1.00 85.25 97 LEU A O 1
ATOM 740 N N . GLY A 1 98 ? 1.691 9.112 -3.233 1.00 87.00 98 GLY A N 1
ATOM 741 C CA . GLY A 1 98 ? 0.375 9.728 -3.393 1.00 87.00 98 GLY A CA 1
ATOM 742 C C . GLY A 1 98 ? -0.549 8.989 -4.363 1.00 87.00 98 GLY A C 1
ATOM 743 O O . GLY A 1 98 ? -1.534 9.564 -4.824 1.00 87.00 98 GLY A O 1
ATOM 744 N N . ARG A 1 99 ? -0.246 7.736 -4.720 1.00 86.44 99 ARG A N 1
ATOM 745 C CA . ARG A 1 99 ? -1.078 6.948 -5.640 1.00 86.44 99 ARG A CA 1
ATOM 746 C C . ARG A 1 99 ? -2.167 6.204 -4.863 1.00 86.44 99 ARG A C 1
ATOM 748 O O . ARG A 1 99 ? -1.870 5.705 -3.778 1.00 86.44 99 ARG A O 1
ATOM 755 N N . PRO A 1 100 ? -3.377 6.038 -5.428 1.00 92.12 100 PRO A N 1
ATOM 756 C CA . PRO A 1 100 ? -4.417 5.211 -4.825 1.00 92.12 100 PRO A CA 1
ATOM 757 C C . PRO A 1 100 ? -3.921 3.786 -4.571 1.00 92.12 100 PRO A C 1
ATOM 759 O O . PRO A 1 100 ? -3.429 3.115 -5.482 1.00 92.12 100 PRO A O 1
ATOM 762 N N . ALA A 1 101 ? -4.056 3.340 -3.329 1.00 94.75 101 ALA A N 1
ATOM 763 C CA . ALA A 1 101 ? -3.582 2.050 -2.842 1.00 94.75 101 ALA A CA 1
ATOM 764 C C . ALA A 1 101 ? -4.653 1.288 -2.049 1.00 94.75 101 ALA A C 1
ATOM 766 O O . ALA A 1 101 ? -4.418 0.159 -1.616 1.00 94.75 101 ALA A O 1
ATOM 767 N N . GLY A 1 102 ? -5.827 1.881 -1.857 1.00 95.38 102 GLY A N 1
ATOM 768 C CA . GLY A 1 102 ? -6.947 1.234 -1.201 1.00 95.38 102 GLY A CA 1
ATOM 769 C C . GLY A 1 102 ? -8.030 2.217 -0.790 1.00 95.38 102 GLY A C 1
ATOM 770 O O . GLY A 1 102 ? -7.909 3.422 -0.997 1.00 95.38 102 GLY A O 1
ATOM 771 N N . ILE A 1 103 ? -9.077 1.676 -0.188 1.00 96.50 103 ILE A N 1
ATOM 772 C CA . ILE A 1 103 ? -10.162 2.428 0.427 1.00 96.50 103 ILE A CA 1
ATOM 773 C C . ILE A 1 103 ? -10.652 1.664 1.657 1.00 96.50 103 ILE A C 1
ATOM 775 O O . ILE A 1 103 ? -10.772 0.435 1.619 1.00 96.50 103 ILE A O 1
ATOM 779 N N . LEU A 1 104 ? -10.909 2.383 2.746 1.00 96.25 104 LEU A N 1
ATOM 780 C CA . LEU A 1 104 ? -11.577 1.853 3.932 1.00 96.25 104 LEU A CA 1
ATOM 781 C C . LEU A 1 104 ? -12.980 2.441 4.009 1.00 96.25 104 LEU A C 1
ATOM 783 O O . LEU A 1 104 ? -13.154 3.651 3.868 1.00 96.25 104 LEU A O 1
ATOM 787 N N . LEU A 1 105 ? -13.965 1.591 4.272 1.00 94.75 105 LEU A N 1
ATOM 788 C CA . LEU A 1 105 ? -15.306 2.006 4.643 1.00 94.75 105 LEU A CA 1
ATOM 789 C C . LEU A 1 105 ? -15.441 1.879 6.158 1.00 94.75 105 LEU A C 1
ATOM 791 O O . LEU A 1 105 ? -15.428 0.783 6.709 1.00 94.75 105 LEU A O 1
ATOM 795 N N . LEU A 1 106 ? -15.565 3.006 6.832 1.00 93.62 106 LEU A N 1
ATOM 796 C CA . LEU A 1 106 ? -15.650 3.128 8.273 1.00 93.62 106 LEU A CA 1
ATOM 797 C C . LEU A 1 106 ? -17.097 3.262 8.748 1.00 93.62 106 LEU A C 1
ATOM 799 O O . LEU A 1 106 ? -17.969 3.754 8.030 1.00 93.62 106 LEU A O 1
ATOM 803 N N . ASN A 1 107 ? -17.342 2.871 9.998 1.00 91.56 107 ASN A N 1
ATOM 804 C CA . ASN A 1 107 ? -18.600 3.138 10.684 1.00 91.56 107 ASN A CA 1
ATOM 805 C C . ASN A 1 107 ? -18.513 4.440 11.498 1.00 91.56 107 ASN A C 1
ATOM 807 O O . ASN A 1 107 ? -17.837 4.451 12.535 1.00 91.56 107 ASN A O 1
ATOM 811 N N . PRO A 1 108 ? -19.210 5.521 11.100 1.00 88.19 108 PRO A N 1
ATOM 812 C CA . PRO A 1 108 ? -19.052 6.812 11.758 1.00 88.19 108 PRO A CA 1
ATOM 813 C C . PRO A 1 108 ? -19.367 6.824 13.248 1.00 88.19 108 PRO A C 1
ATOM 815 O O . PRO A 1 108 ? -18.672 7.481 14.023 1.00 88.19 108 PRO A O 1
ATOM 818 N N . ASP A 1 109 ? -20.370 6.046 13.651 1.00 85.50 109 ASP A N 1
ATOM 819 C CA . ASP A 1 109 ? -20.828 5.995 15.037 1.00 85.50 109 ASP A CA 1
ATOM 820 C C . ASP A 1 109 ? -19.781 5.353 15.962 1.00 85.50 109 ASP A C 1
ATOM 822 O O . ASP A 1 109 ? -19.660 5.726 17.129 1.00 85.50 109 ASP A O 1
ATOM 826 N N . VAL A 1 110 ? -18.989 4.409 15.438 1.00 89.06 110 VAL A N 1
ATOM 827 C CA . VAL A 1 110 ? -17.984 3.664 16.214 1.00 89.06 110 VAL A CA 1
ATOM 828 C C . VAL A 1 110 ? -16.623 4.355 16.154 1.00 89.06 110 VAL A C 1
ATOM 830 O O . VAL A 1 110 ? -15.921 4.410 17.164 1.00 89.06 110 VAL A O 1
ATOM 833 N N . VAL A 1 111 ? -16.261 4.945 15.009 1.00 89.50 111 VAL A N 1
ATOM 834 C CA . VAL A 1 111 ? -14.993 5.679 14.848 1.00 89.50 111 VAL A CA 1
ATOM 835 C C . VAL A 1 111 ? -14.892 6.856 15.812 1.00 89.50 111 VAL A C 1
ATOM 837 O O . VAL A 1 111 ? -13.816 7.099 16.356 1.00 89.50 111 VAL A O 1
ATOM 840 N N . ALA A 1 112 ? -16.000 7.541 16.110 1.00 84.50 112 ALA A N 1
ATOM 841 C CA . ALA A 1 112 ? -16.017 8.598 17.121 1.00 84.50 112 ALA A CA 1
ATOM 842 C C . ALA A 1 112 ? -15.542 8.107 18.508 1.00 84.50 112 ALA A C 1
ATOM 844 O O . ALA A 1 112 ? -14.940 8.869 19.264 1.00 84.50 112 ALA A O 1
ATOM 845 N N . GLY A 1 113 ? -15.737 6.823 18.828 1.00 85.62 113 GLY A N 1
ATOM 846 C CA . GLY A 1 113 ? -15.262 6.202 20.067 1.00 85.62 113 GLY A CA 1
ATOM 847 C C . GLY A 1 113 ? -13.735 6.123 20.189 1.00 85.62 113 GLY A C 1
ATOM 848 O O . GLY A 1 113 ? -13.219 6.046 21.307 1.00 85.62 113 GLY A O 1
ATOM 849 N N . LEU A 1 114 ? -12.997 6.219 19.076 1.00 87.62 114 LEU A N 1
ATOM 850 C CA . LEU A 1 114 ? -11.532 6.267 19.088 1.00 87.62 114 LEU A CA 1
ATOM 851 C C . LEU A 1 114 ? -10.991 7.550 19.735 1.00 87.62 114 LEU A C 1
ATOM 853 O O . LEU A 1 114 ? -9.850 7.557 20.177 1.00 87.62 114 LEU A O 1
ATOM 857 N N . GLN A 1 115 ? -11.807 8.597 19.917 1.00 83.38 115 GLN A N 1
ATOM 858 C CA . GLN A 1 115 ? -11.413 9.792 20.682 1.00 83.38 115 GLN A CA 1
ATOM 859 C C . GLN A 1 115 ? -11.049 9.505 22.145 1.00 83.38 115 GLN A C 1
ATOM 861 O O . GLN A 1 115 ? -10.401 10.325 22.790 1.00 83.38 115 GLN A O 1
ATOM 866 N N . VAL A 1 116 ? -11.497 8.372 22.695 1.00 87.25 116 VAL A N 1
ATOM 867 C CA . VAL A 1 116 ? -11.188 7.969 24.077 1.00 87.25 116 VAL A CA 1
ATOM 868 C C . VAL A 1 116 ? -9.782 7.364 24.186 1.00 87.25 116 VAL A C 1
ATOM 870 O O . VAL A 1 116 ? -9.267 7.177 25.290 1.00 87.25 116 VAL A O 1
ATOM 873 N N . TRP A 1 117 ? -9.162 7.016 23.060 1.00 91.94 117 TRP A N 1
ATOM 874 C CA . TRP A 1 117 ? -7.794 6.524 23.043 1.00 91.94 117 TRP A CA 1
ATOM 875 C C . TRP A 1 117 ? -6.822 7.686 23.251 1.00 91.94 117 TRP A C 1
ATOM 877 O O . TRP A 1 117 ? -7.100 8.838 22.918 1.00 91.94 117 TRP A O 1
ATOM 887 N N . ASP A 1 118 ? -5.680 7.375 23.853 1.00 92.81 118 ASP A N 1
ATOM 888 C CA . ASP A 1 118 ? -4.652 8.369 24.131 1.00 92.81 118 ASP A CA 1
ATOM 889 C C . ASP A 1 118 ? -4.024 8.857 22.818 1.00 92.81 118 ASP A C 1
ATOM 891 O O . ASP A 1 118 ? -3.825 8.076 21.895 1.00 92.81 118 ASP A O 1
ATOM 895 N N . ALA A 1 119 ? -3.692 10.145 22.720 1.00 94.00 119 ALA A N 1
ATOM 896 C CA . ALA A 1 119 ? -3.036 10.661 21.521 1.00 94.00 119 ALA A CA 1
ATOM 897 C C . ALA A 1 119 ? -1.685 9.960 21.293 1.00 94.00 119 ALA A C 1
ATOM 899 O O . ALA A 1 119 ? -0.886 9.817 22.224 1.00 94.00 119 ALA A O 1
ATOM 900 N N . GLY A 1 120 ? -1.416 9.570 20.049 1.00 94.69 120 GLY A N 1
ATOM 901 C CA . GLY A 1 120 ? -0.205 8.851 19.674 1.00 94.69 120 GLY A CA 1
ATOM 902 C C . GLY A 1 120 ? -0.454 7.680 18.729 1.00 94.69 120 GLY A C 1
ATOM 903 O O . GLY A 1 120 ? -1.482 7.587 18.063 1.00 94.69 120 GLY A O 1
ATOM 904 N N . ALA A 1 121 ? 0.553 6.817 18.649 1.00 95.94 121 ALA A N 1
ATOM 905 C CA . ALA A 1 121 ? 0.590 5.635 17.806 1.00 95.94 121 ALA A CA 1
ATOM 906 C C . ALA A 1 121 ? 0.095 4.404 18.573 1.00 95.94 121 ALA A C 1
ATOM 908 O O . ALA A 1 121 ? 0.663 4.057 19.605 1.00 95.94 121 ALA A O 1
ATOM 909 N N . HIS A 1 122 ? -0.899 3.714 18.022 1.00 97.00 122 HIS A N 1
ATOM 910 C CA . HIS A 1 122 ? -1.368 2.413 18.490 1.00 97.00 122 HIS A CA 1
ATOM 911 C C . HIS A 1 122 ? -1.004 1.372 17.446 1.00 97.00 122 HIS A C 1
ATOM 913 O O . HIS A 1 122 ? -1.566 1.391 16.347 1.00 97.00 122 HIS A O 1
ATOM 919 N N . THR A 1 123 ? -0.024 0.524 17.748 1.00 97.19 123 THR A N 1
ATOM 920 C CA . THR A 1 123 ? 0.529 -0.414 16.768 1.00 97.19 123 THR A CA 1
ATOM 921 C C . THR A 1 123 ? -0.063 -1.801 16.924 1.00 97.19 123 THR A C 1
ATOM 923 O O . THR A 1 123 ? -0.363 -2.253 18.025 1.00 97.19 123 THR A O 1
ATOM 926 N N . PHE A 1 124 ? -0.232 -2.481 15.801 1.00 97.06 124 PHE A N 1
ATOM 927 C CA . PHE A 1 124 ? -0.791 -3.819 15.704 1.00 97.06 124 PHE A CA 1
ATOM 928 C C . PHE A 1 124 ? 0.247 -4.718 15.026 1.00 97.06 124 PHE A C 1
ATOM 930 O O . PHE A 1 124 ? 0.964 -4.291 14.114 1.00 97.06 124 PHE A O 1
ATOM 937 N N . SER A 1 125 ? 0.357 -5.961 15.489 1.00 95.31 125 SER A N 1
ATOM 938 C CA . SER A 1 125 ? 1.191 -6.959 14.827 1.00 95.31 125 SER A CA 1
ATOM 939 C C . SER A 1 125 ? 0.515 -7.446 13.547 1.00 95.31 125 SER A C 1
ATOM 941 O O . SER A 1 125 ? -0.689 -7.263 13.361 1.00 95.31 125 SER A O 1
ATOM 943 N N . GLU A 1 126 ? 1.286 -8.114 12.687 1.00 93.94 126 GLU A N 1
ATOM 944 C CA . GLU A 1 126 ? 0.762 -8.753 11.474 1.00 93.94 126 GLU A CA 1
ATOM 945 C C .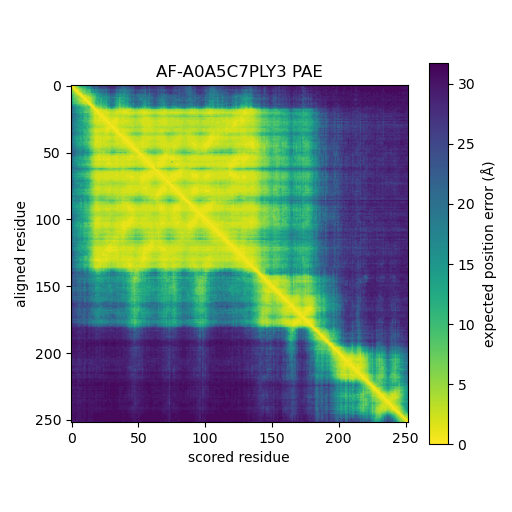 GLU A 1 126 ? -0.446 -9.643 11.793 1.00 93.94 126 GLU A C 1
ATOM 947 O O . GLU A 1 126 ? -1.514 -9.449 11.221 1.00 93.94 126 GLU A O 1
ATOM 952 N N . ASP A 1 127 ? -0.321 -10.508 12.804 1.00 92.12 127 ASP A N 1
ATOM 953 C CA . ASP A 1 127 ? -1.412 -11.388 13.233 1.00 92.12 127 ASP A CA 1
ATOM 954 C C . ASP A 1 127 ? -2.587 -10.637 13.882 1.00 92.12 127 ASP A C 1
ATOM 956 O O . ASP A 1 127 ? -3.726 -11.081 13.784 1.00 92.12 127 ASP A O 1
ATOM 960 N N . SER A 1 128 ? -2.356 -9.515 14.584 1.00 93.81 128 SER A N 1
ATOM 961 C CA . SER A 1 128 ? -3.442 -8.832 15.303 1.00 93.81 128 SER A CA 1
ATOM 962 C C . SER A 1 128 ? -4.291 -7.942 14.404 1.00 93.81 128 SER A C 1
ATOM 964 O O . SER A 1 128 ? -5.470 -7.767 14.705 1.00 93.81 128 SER A O 1
ATOM 966 N N . GLY A 1 129 ? -3.722 -7.408 13.321 1.00 94.44 129 GLY A N 1
ATOM 967 C CA . GLY A 1 129 ? -4.386 -6.500 12.381 1.00 94.44 129 GLY A 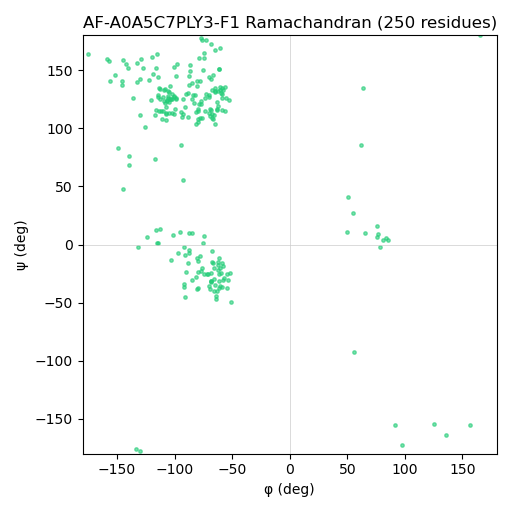CA 1
ATOM 968 C C . GLY A 1 129 ? -4.614 -7.075 10.981 1.00 94.44 129 GLY A C 1
ATOM 969 O O . GLY A 1 129 ? -4.871 -6.297 10.062 1.00 94.44 129 GLY A O 1
ATOM 970 N N . ALA A 1 130 ? -4.461 -8.388 10.782 1.00 95.25 130 ALA A N 1
ATOM 971 C CA . ALA A 1 130 ? -4.529 -9.025 9.466 1.00 95.25 130 ALA A CA 1
ATOM 972 C C . ALA A 1 130 ? -5.870 -8.779 8.755 1.00 95.25 130 ALA A C 1
ATOM 974 O O . ALA A 1 130 ? -6.941 -8.982 9.331 1.00 95.25 130 ALA A O 1
ATOM 975 N N . PHE A 1 131 ? -5.813 -8.403 7.476 1.00 94.81 131 PHE A N 1
ATOM 976 C CA . PHE A 1 131 ? -6.986 -8.344 6.603 1.00 94.81 131 PHE A CA 1
ATOM 977 C C . PHE A 1 131 ? -7.257 -9.701 5.949 1.00 94.81 131 PHE A C 1
ATOM 979 O O . PHE A 1 131 ? -6.330 -10.453 5.633 1.00 94.81 131 PHE A O 1
ATOM 986 N N . VAL A 1 132 ? -8.529 -10.005 5.673 1.00 93.50 132 VAL A N 1
ATOM 987 C CA . VAL A 1 132 ? -8.866 -11.188 4.869 1.00 93.50 132 VAL A CA 1
ATOM 988 C C . VAL A 1 132 ? -8.368 -11.027 3.435 1.00 93.50 132 VAL A C 1
ATOM 990 O O . VAL A 1 132 ? -8.409 -9.946 2.847 1.00 93.50 132 VAL A O 1
ATOM 993 N N . ALA A 1 133 ? -7.955 -12.137 2.822 1.00 89.75 133 ALA A N 1
ATOM 994 C CA . ALA A 1 133 ? -7.431 -12.131 1.457 1.00 89.75 133 ALA A CA 1
ATOM 995 C C . ALA A 1 133 ? -8.438 -11.604 0.415 1.00 89.75 133 ALA A C 1
ATOM 997 O O . ALA A 1 133 ? -8.024 -11.103 -0.625 1.00 89.75 133 ALA A O 1
ATOM 998 N N . SER A 1 134 ? -9.748 -11.684 0.678 1.00 90.25 134 SER A N 1
ATOM 999 C CA . SER A 1 134 ? -10.782 -11.161 -0.227 1.00 90.25 134 SER A CA 1
ATOM 1000 C C . SER A 1 134 ? -10.794 -9.633 -0.321 1.00 90.25 134 SER A C 1
ATOM 1002 O O . SER A 1 134 ? -11.212 -9.106 -1.347 1.00 90.25 134 SER A O 1
ATOM 1004 N N . CYS A 1 135 ? -10.302 -8.933 0.705 1.00 91.38 135 CYS A N 1
ATOM 1005 C CA . CYS A 1 135 ? -10.127 -7.479 0.704 1.00 91.38 135 CYS A CA 1
ATOM 1006 C C . CYS A 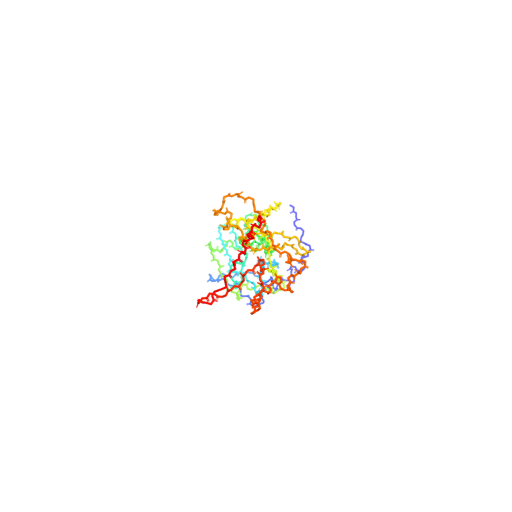1 135 ? -8.852 -7.038 -0.026 1.00 91.38 135 CYS A C 1
ATOM 1008 O O . CYS A 1 135 ? -8.665 -5.848 -0.264 1.00 91.38 135 CYS A O 1
ATOM 1010 N N . VAL A 1 136 ? -7.946 -7.965 -0.355 1.00 92.31 136 VAL A N 1
ATOM 1011 C CA . VAL A 1 136 ? -6.631 -7.651 -0.921 1.00 92.31 136 VAL A CA 1
ATOM 1012 C C . VAL A 1 136 ? -6.593 -8.029 -2.397 1.00 92.31 136 VAL A C 1
ATOM 1014 O O . VAL A 1 136 ? -6.481 -9.197 -2.768 1.00 92.31 136 VAL A O 1
ATOM 1017 N N . ALA A 1 137 ? -6.620 -7.023 -3.266 1.00 88.75 137 ALA A N 1
ATOM 1018 C CA . ALA A 1 137 ? -6.368 -7.211 -4.683 1.00 88.75 137 ALA A CA 1
ATOM 1019 C C . ALA A 1 137 ? -4.864 -7.169 -4.973 1.00 88.75 137 ALA A C 1
ATOM 1021 O O . ALA A 1 137 ? -4.157 -6.207 -4.667 1.00 88.75 137 ALA A O 1
ATOM 1022 N N . VAL A 1 138 ? -4.372 -8.224 -5.624 1.00 80.62 138 VAL A N 1
ATOM 1023 C CA . VAL A 1 138 ? -2.979 -8.301 -6.066 1.00 80.62 138 VAL A CA 1
ATOM 1024 C C . VAL A 1 138 ? -2.762 -7.290 -7.193 1.00 80.62 138 VAL A C 1
ATOM 1026 O O . VAL A 1 138 ? -3.342 -7.409 -8.272 1.00 80.62 138 VAL A O 1
ATOM 1029 N N . ALA A 1 139 ? -1.897 -6.305 -6.953 1.00 78.94 139 ALA A N 1
ATOM 1030 C CA . ALA A 1 139 ? -1.549 -5.264 -7.916 1.00 78.94 139 ALA A CA 1
ATOM 1031 C C . ALA A 1 139 ? -0.056 -5.361 -8.274 1.00 78.94 139 ALA A C 1
ATOM 1033 O O . ALA A 1 139 ? 0.740 -4.537 -7.812 1.00 78.94 139 ALA A O 1
ATOM 1034 N N . PRO A 1 140 ? 0.366 -6.359 -9.076 1.00 70.88 140 PRO A N 1
ATOM 1035 C CA . PRO A 1 140 ? 1.779 -6.589 -9.346 1.00 70.88 140 PRO A CA 1
ATOM 1036 C C . PRO A 1 140 ? 2.396 -5.375 -10.054 1.00 70.88 140 PRO A C 1
ATOM 1038 O O . PRO A 1 140 ? 1.852 -4.851 -11.026 1.00 70.88 140 PRO A O 1
ATOM 1041 N N . ALA A 1 141 ? 3.554 -4.921 -9.576 1.00 66.75 141 ALA A N 1
ATOM 1042 C CA . ALA A 1 141 ? 4.270 -3.778 -10.140 1.00 66.75 141 ALA A CA 1
ATOM 1043 C C . ALA A 1 141 ? 5.304 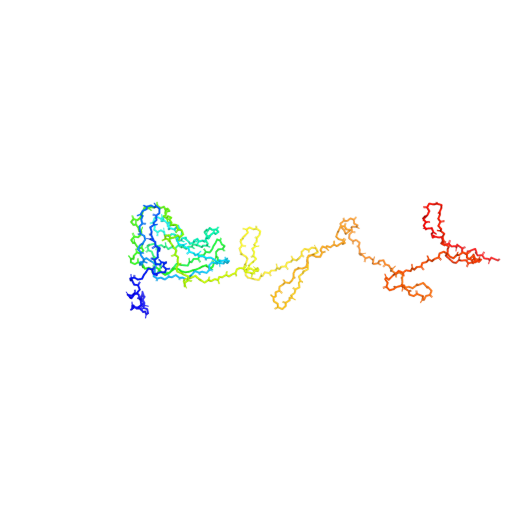-4.228 -11.184 1.00 66.75 141 ALA A C 1
ATOM 1045 O O . ALA A 1 141 ? 6.492 -3.942 -11.059 1.00 66.75 141 ALA A O 1
ATOM 1046 N N . VAL A 1 142 ? 4.869 -4.968 -12.209 1.00 67.25 142 VAL A N 1
ATOM 1047 C CA . VAL A 1 142 ? 5.769 -5.347 -13.307 1.00 67.25 142 VAL A CA 1
ATOM 1048 C C . VAL A 1 142 ? 5.868 -4.181 -14.291 1.00 67.25 142 VA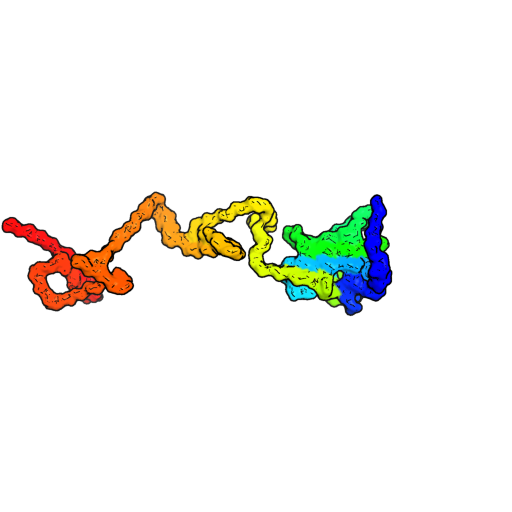L A C 1
ATOM 1050 O O . VAL A 1 142 ? 4.891 -3.833 -14.949 1.00 67.25 142 VAL A O 1
ATOM 1053 N N . GLY A 1 143 ? 7.060 -3.592 -14.400 1.00 69.69 143 GLY A N 1
ATOM 1054 C CA . GLY A 1 143 ? 7.371 -2.539 -15.369 1.00 69.69 143 GLY A CA 1
ATOM 1055 C C . GLY A 1 143 ? 7.285 -1.108 -14.827 1.00 69.69 143 GLY A C 1
ATOM 1056 O O . GLY A 1 143 ? 7.142 -0.867 -13.629 1.00 69.69 143 GLY A O 1
ATOM 1057 N N . VAL A 1 144 ? 7.414 -0.140 -15.736 1.00 73.25 144 VAL A N 1
ATOM 1058 C CA . VAL A 1 144 ? 7.379 1.298 -15.425 1.00 73.25 144 VAL A CA 1
ATOM 1059 C C . VAL A 1 144 ? 5.925 1.743 -15.249 1.00 73.25 144 VAL A C 1
ATOM 1061 O O . VAL A 1 144 ? 5.129 1.610 -16.173 1.00 73.25 144 VAL A O 1
ATOM 1064 N N . ARG A 1 145 ? 5.573 2.281 -14.071 1.00 73.00 145 ARG A N 1
ATOM 1065 C CA . ARG A 1 145 ? 4.202 2.754 -13.760 1.00 73.00 145 ARG A CA 1
ATOM 1066 C C . ARG A 1 145 ? 4.038 4.272 -13.806 1.00 73.00 145 ARG A C 1
ATOM 1068 O O . ARG A 1 145 ? 2.919 4.766 -13.767 1.00 73.00 145 ARG A O 1
ATOM 1075 N N . GLY A 1 146 ? 5.143 5.001 -13.849 1.00 76.31 146 GLY A N 1
ATOM 1076 C CA . GLY A 1 146 ? 5.160 6.454 -13.847 1.00 76.31 146 GLY A CA 1
ATOM 1077 C C . GLY A 1 146 ? 6.581 6.964 -14.013 1.00 76.31 146 GLY A C 1
ATOM 1078 O O . GLY A 1 146 ? 7.544 6.213 -13.844 1.00 76.31 146 GLY A O 1
ATOM 1079 N N . ILE A 1 147 ? 6.692 8.237 -14.364 1.00 78.38 147 ILE A N 1
ATOM 1080 C CA . ILE A 1 147 ? 7.959 8.952 -14.468 1.00 78.38 147 ILE A CA 1
ATOM 1081 C C . ILE A 1 147 ? 7.941 9.992 -13.353 1.00 78.38 147 ILE A C 1
ATOM 1083 O O . ILE A 1 147 ? 6.932 10.666 -13.157 1.00 78.38 147 ILE A O 1
ATOM 1087 N N . ALA A 1 148 ? 9.035 10.096 -12.611 1.00 82.62 148 ALA A N 1
ATOM 1088 C CA . ALA A 1 148 ? 9.209 11.110 -11.585 1.00 82.62 148 ALA A CA 1
ATOM 1089 C C . ALA A 1 148 ? 10.369 12.030 -11.968 1.00 82.62 148 ALA A C 1
ATOM 1091 O O . ALA A 1 148 ? 11.295 11.613 -12.670 1.00 82.62 148 ALA A O 1
ATOM 1092 N N . ALA A 1 149 ? 10.313 13.276 -11.510 1.00 80.88 149 ALA A N 1
ATOM 1093 C CA . ALA A 1 149 ? 11.452 14.175 -11.569 1.00 80.88 149 ALA A CA 1
ATOM 1094 C C . ALA A 1 149 ? 12.566 13.703 -10.613 1.00 80.88 149 ALA A C 1
ATOM 1096 O O . ALA A 1 149 ? 12.410 12.754 -9.840 1.00 80.88 149 ALA A O 1
ATOM 1097 N N . GLN A 1 150 ? 13.733 14.348 -10.683 1.00 79.62 150 GLN A N 1
ATOM 1098 C CA . GLN A 1 150 ? 14.907 13.969 -9.887 1.00 79.62 150 GLN A CA 1
ATOM 1099 C C . GLN A 1 150 ? 14.671 14.089 -8.367 1.00 79.62 150 GLN A C 1
ATOM 1101 O O . GLN A 1 150 ? 15.342 13.427 -7.579 1.00 79.62 150 GLN A O 1
ATOM 1106 N N . ASP A 1 151 ? 13.694 14.897 -7.964 1.00 83.19 151 ASP A N 1
ATOM 1107 C CA . ASP A 1 151 ? 13.208 15.068 -6.593 1.00 83.19 151 ASP A CA 1
ATOM 1108 C C . ASP A 1 151 ? 12.148 14.026 -6.176 1.00 83.19 151 ASP A C 1
ATOM 1110 O O . ASP A 1 151 ? 11.538 14.162 -5.119 1.00 83.19 151 ASP A O 1
ATOM 1114 N N . GLN A 1 152 ? 11.939 12.982 -6.989 1.00 73.19 152 GLN A N 1
ATOM 1115 C CA . GLN A 1 152 ? 10.942 11.919 -6.810 1.00 73.19 152 GLN A CA 1
ATOM 1116 C C . GLN A 1 152 ? 9.479 12.378 -6.895 1.00 73.19 152 GLN A C 1
ATOM 1118 O O . GLN A 1 152 ? 8.578 11.578 -6.639 1.00 73.19 152 GLN A O 1
ATOM 1123 N N . GLN A 1 153 ? 9.214 13.616 -7.320 1.00 77.25 153 GLN A N 1
ATOM 1124 C CA . GLN A 1 153 ? 7.845 14.063 -7.555 1.00 77.25 153 GLN A CA 1
ATOM 1125 C C . GLN A 1 153 ? 7.282 13.418 -8.829 1.00 77.25 153 GLN A C 1
ATOM 1127 O O . GLN A 1 153 ? 7.936 13.467 -9.878 1.00 77.25 153 GLN A O 1
ATOM 1132 N N . PRO A 1 154 ? 6.083 12.809 -8.780 1.00 81.19 154 PRO A N 1
ATOM 1133 C CA . PRO A 1 154 ? 5.477 12.192 -9.952 1.00 81.19 154 PRO A CA 1
ATOM 1134 C C . PRO A 1 154 ? 5.140 13.250 -11.012 1.00 81.19 154 PRO A C 1
ATOM 1136 O O . PRO A 1 154 ? 4.518 14.272 -10.723 1.00 81.19 154 PRO A O 1
ATOM 1139 N N . LEU A 1 155 ? 5.525 12.989 -12.261 1.00 82.75 155 LEU A N 1
ATOM 1140 C CA . LEU A 1 155 ? 5.158 13.814 -13.410 1.00 82.75 155 LEU A CA 1
ATOM 1141 C C . LEU A 1 155 ? 3.817 13.340 -13.982 1.00 82.75 155 LEU A C 1
ATOM 1143 O O . LEU A 1 155 ? 3.583 12.141 -14.139 1.00 82.75 155 LEU A O 1
ATOM 1147 N N . SER A 1 156 ? 2.944 14.289 -14.321 1.00 83.88 156 SER A N 1
ATOM 1148 C CA . SER A 1 156 ? 1.637 14.035 -14.938 1.00 83.88 156 SER A CA 1
ATOM 1149 C C . SER A 1 156 ? 1.41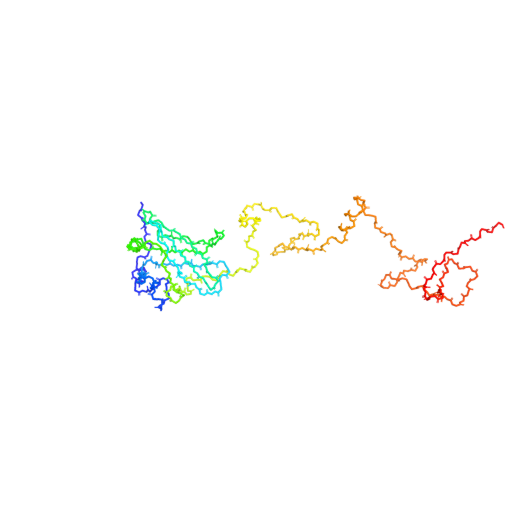4 14.949 -16.148 1.00 83.88 156 SER A C 1
ATOM 1151 O O . SER A 1 156 ? 2.029 16.009 -16.251 1.00 83.88 156 SER A O 1
ATOM 1153 N N . GLY A 1 157 ? 0.545 14.528 -17.073 1.00 83.56 157 GLY A N 1
ATOM 1154 C CA . GLY A 1 157 ? 0.280 15.236 -18.331 1.00 83.56 157 GLY A CA 1
ATOM 1155 C C . GLY A 1 157 ? 1.171 14.775 -19.487 1.00 83.56 157 GLY A C 1
ATOM 1156 O O . GLY A 1 157 ? 1.643 13.638 -19.501 1.00 83.56 157 GLY A O 1
ATOM 1157 N N . ASP A 1 158 ? 1.376 15.656 -20.467 1.00 83.62 158 ASP A N 1
ATOM 1158 C CA . ASP A 1 158 ? 2.226 15.374 -21.625 1.00 83.62 158 ASP A CA 1
ATOM 1159 C C . ASP A 1 158 ? 3.705 15.410 -21.216 1.00 83.62 158 ASP A C 1
ATOM 1161 O O . ASP A 1 158 ? 4.240 16.455 -20.838 1.00 83.62 158 ASP A O 1
ATOM 1165 N N . ILE A 1 159 ? 4.376 14.260 -21.302 1.00 81.81 159 ILE A N 1
ATOM 1166 C CA . ILE A 1 159 ? 5.781 14.107 -20.913 1.00 81.81 159 ILE A CA 1
ATOM 1167 C C . ILE A 1 159 ? 6.645 13.981 -22.166 1.00 81.81 159 ILE A C 1
ATOM 1169 O O . ILE A 1 159 ? 6.458 13.081 -22.985 1.00 81.81 159 ILE A O 1
ATOM 1173 N N . TRP A 1 160 ? 7.642 14.856 -22.276 1.00 83.88 160 TRP A N 1
ATOM 1174 C CA . TRP A 1 160 ? 8.680 14.760 -23.297 1.00 83.88 160 TRP A CA 1
ATOM 1175 C C . TRP A 1 160 ? 9.854 13.951 -22.759 1.00 83.88 160 TRP A C 1
ATOM 1177 O O . TRP A 1 160 ? 10.493 14.341 -21.784 1.00 83.88 160 TRP A O 1
ATOM 1187 N N . ILE A 1 161 ? 10.148 12.828 -23.409 1.00 82.94 161 ILE A N 1
ATOM 1188 C CA . ILE A 1 161 ? 11.324 12.011 -23.109 1.00 82.94 161 ILE A CA 1
ATOM 1189 C C . ILE A 1 161 ? 12.394 12.358 -24.143 1.00 82.94 161 ILE A C 1
ATOM 1191 O O . ILE A 1 161 ? 12.197 12.146 -25.340 1.00 82.94 161 ILE A O 1
ATOM 1195 N N . ILE A 1 162 ? 13.515 12.909 -23.682 1.00 85.00 162 ILE A N 1
ATOM 1196 C CA . ILE A 1 162 ? 14.631 13.326 -24.535 1.00 85.00 162 ILE A CA 1
ATOM 1197 C C . ILE A 1 162 ? 15.836 12.456 -24.200 1.00 85.00 162 ILE A C 1
ATOM 1199 O O . ILE A 1 162 ? 16.204 12.310 -23.037 1.00 85.00 162 ILE A O 1
ATOM 1203 N N . GLY A 1 163 ? 16.418 11.845 -25.229 1.00 83.00 163 GLY A N 1
ATOM 1204 C CA . GLY A 1 163 ? 17.600 11.000 -25.091 1.00 83.00 163 GLY A CA 1
ATOM 1205 C C . GLY A 1 163 ? 18.836 11.850 -25.243 1.00 83.00 163 GLY A C 1
ATOM 1206 O O . GLY A 1 163 ? 18.934 12.607 -26.206 1.00 83.00 163 GLY A O 1
ATOM 1207 N N . GLU A 1 164 ? 19.760 11.731 -24.299 1.00 81.50 164 GLU A N 1
ATOM 1208 C CA . GLU A 1 164 ? 21.102 12.271 -24.481 1.00 81.50 164 GLU A CA 1
ATOM 1209 C C . GLU A 1 164 ? 21.901 11.419 -25.482 1.00 81.50 164 GLU A C 1
ATOM 1211 O O . GLU A 1 164 ? 21.440 10.384 -25.976 1.00 81.50 164 GLU A O 1
ATOM 1216 N N . ASP A 1 165 ? 23.116 11.865 -25.798 1.00 76.50 165 ASP A N 1
ATOM 1217 C CA . ASP A 1 165 ? 23.987 11.210 -26.770 1.00 76.50 165 ASP A CA 1
ATOM 1218 C C . ASP A 1 165 ? 24.181 9.715 -26.461 1.00 76.50 165 ASP A C 1
ATOM 1220 O O . ASP A 1 165 ? 24.619 9.313 -25.382 1.00 76.50 165 ASP A O 1
ATOM 1224 N N . GLY A 1 166 ? 23.874 8.867 -27.446 1.00 75.62 166 GLY A N 1
ATOM 1225 C CA . GLY A 1 166 ? 23.966 7.411 -27.314 1.00 75.62 166 GLY A CA 1
ATOM 1226 C C . GLY A 1 166 ? 22.735 6.737 -26.698 1.00 75.62 166 GLY A C 1
ATOM 1227 O O . GLY A 1 166 ? 22.764 5.515 -26.533 1.00 75.62 166 GLY A O 1
ATOM 1228 N N . VAL A 1 167 ? 21.665 7.485 -26.403 1.00 84.12 167 VAL A N 1
ATOM 1229 C CA . VAL A 1 167 ? 20.353 6.957 -26.001 1.00 84.12 167 VAL A CA 1
ATOM 1230 C C . VAL A 1 167 ? 19.355 7.144 -27.141 1.00 84.12 167 VAL A C 1
ATOM 1232 O O . VAL A 1 167 ? 19.043 8.264 -27.538 1.00 84.12 167 VAL A O 1
ATOM 1235 N N . GLN A 1 168 ? 18.821 6.041 -27.661 1.00 86.25 168 GLN A N 1
ATOM 1236 C CA . GLN A 1 168 ? 17.802 6.052 -28.705 1.00 86.25 168 GLN A CA 1
ATOM 1237 C C . GLN A 1 168 ? 16.476 5.504 -28.175 1.00 86.25 168 GLN A C 1
ATOM 1239 O O . GLN A 1 168 ? 16.430 4.452 -27.538 1.00 86.25 168 GLN A O 1
ATOM 1244 N N . PHE A 1 169 ? 15.384 6.199 -28.495 1.00 88.56 169 PHE A N 1
ATOM 1245 C CA . PHE A 1 169 ? 14.025 5.747 -28.216 1.00 88.56 169 PHE A CA 1
ATOM 1246 C C . PHE A 1 169 ? 13.356 5.240 -29.488 1.00 88.56 169 PHE A C 1
ATOM 1248 O O . PHE A 1 169 ? 13.431 5.879 -30.537 1.00 88.56 169 PHE A O 1
ATOM 1255 N N . SER A 1 170 ? 12.669 4.106 -29.382 1.00 90.25 170 SER A N 1
ATOM 1256 C CA . SER A 1 170 ? 11.835 3.554 -30.451 1.00 90.25 170 SER A CA 1
ATOM 1257 C C . SER A 1 170 ? 10.476 3.144 -29.895 1.00 90.25 170 SER A C 1
ATOM 1259 O O . SER A 1 170 ? 10.394 2.570 -28.810 1.00 90.25 170 SER A O 1
ATOM 1261 N N . ILE A 1 171 ? 9.403 3.394 -30.643 1.00 90.75 171 ILE A N 1
ATOM 1262 C CA . ILE A 1 171 ? 8.067 2.899 -30.288 1.00 90.75 171 ILE A CA 1
ATOM 1263 C C . ILE A 1 171 ? 7.950 1.448 -30.756 1.00 90.75 171 ILE A C 1
ATOM 1265 O O . ILE A 1 171 ? 8.222 1.135 -31.915 1.00 90.75 171 ILE A O 1
ATOM 1269 N N . VAL A 1 172 ? 7.532 0.562 -29.857 1.00 91.75 172 VAL A N 1
ATOM 1270 C CA . VAL A 1 172 ? 7.191 -0.835 -30.150 1.00 91.75 172 VAL A CA 1
ATOM 1271 C C . VAL A 1 172 ? 5.722 -1.084 -29.784 1.00 91.75 172 VAL A C 1
ATOM 1273 O O . VAL A 1 172 ? 5.153 -0.306 -29.020 1.00 91.75 172 VAL A O 1
ATOM 1276 N N . PRO A 1 173 ? 5.072 -2.153 -30.287 1.00 90.38 173 PRO A N 1
ATOM 1277 C CA . PRO A 1 173 ? 3.627 -2.350 -30.105 1.00 90.38 173 PRO A CA 1
ATOM 1278 C C . PRO A 1 173 ? 3.135 -2.327 -28.650 1.00 90.38 173 PRO A C 1
ATOM 1280 O O . PRO A 1 173 ? 1.975 -2.019 -28.404 1.00 90.38 173 PRO A O 1
ATOM 1283 N N . THR A 1 174 ? 4.004 -2.648 -27.690 1.00 84.81 174 THR A N 1
ATOM 1284 C CA . THR A 1 174 ? 3.666 -2.740 -26.264 1.00 84.81 174 THR A CA 1
ATOM 1285 C C . THR A 1 174 ? 4.400 -1.717 -25.394 1.00 84.81 174 THR A C 1
ATOM 1287 O O . THR A 1 174 ? 4.416 -1.874 -24.175 1.00 84.81 174 THR A O 1
ATOM 1290 N N . GLY A 1 175 ? 5.046 -0.698 -25.975 1.00 83.69 175 GLY A N 1
ATOM 1291 C CA . GLY A 1 175 ? 5.717 0.332 -25.181 1.00 83.69 175 GLY A CA 1
ATOM 1292 C C . GLY A 1 175 ? 6.836 1.081 -25.894 1.00 83.69 175 GLY A C 1
ATOM 1293 O O . GLY A 1 175 ? 6.882 1.184 -27.118 1.00 83.69 175 GLY A O 1
ATOM 1294 N N . ILE A 1 176 ? 7.753 1.616 -25.093 1.00 86.19 176 ILE A N 1
ATOM 1295 C CA . ILE A 1 176 ? 8.927 2.351 -25.560 1.00 86.19 176 ILE A CA 1
ATOM 1296 C C . ILE A 1 176 ? 10.147 1.459 -25.345 1.00 86.19 176 ILE A C 1
ATOM 1298 O O . ILE A 1 176 ? 10.417 1.014 -24.230 1.00 86.19 176 ILE A O 1
ATOM 1302 N N . ARG A 1 177 ? 10.886 1.196 -26.419 1.00 87.44 177 ARG A N 1
ATOM 1303 C CA . ARG A 1 177 ? 12.199 0.561 -26.364 1.00 87.44 177 ARG A CA 1
ATOM 1304 C C . ARG A 1 177 ? 13.259 1.644 -26.189 1.00 87.44 177 ARG A C 1
ATOM 1306 O O . ARG A 1 177 ? 13.264 2.624 -26.933 1.00 87.44 177 ARG A O 1
ATOM 1313 N N . VAL A 1 178 ? 14.146 1.439 -25.219 1.00 89.25 178 VAL A N 1
ATOM 1314 C CA . VAL A 1 178 ? 15.291 2.312 -24.940 1.00 89.25 178 VAL A CA 1
ATOM 1315 C C . VAL A 1 178 ? 16.563 1.549 -25.284 1.00 89.25 178 VAL A C 1
ATOM 1317 O O . VAL A 1 178 ? 16.867 0.542 -24.646 1.00 89.25 178 VAL A O 1
ATOM 1320 N N . ASP A 1 179 ? 17.293 2.013 -26.292 1.00 84.88 179 ASP A N 1
ATOM 1321 C CA . ASP A 1 179 ? 18.583 1.456 -26.687 1.00 84.88 179 ASP A CA 1
ATOM 1322 C C . ASP A 1 179 ? 19.701 2.397 -26.217 1.00 84.88 179 ASP A C 1
ATOM 1324 O O . ASP A 1 179 ? 19.830 3.523 -26.697 1.00 84.88 179 ASP A O 1
ATOM 1328 N N . ILE A 1 180 ? 20.518 1.931 -25.267 1.00 82.12 180 ILE A N 1
ATOM 1329 C CA . ILE A 1 180 ? 21.725 2.634 -24.810 1.00 82.12 180 ILE A CA 1
ATOM 1330 C C . ILE A 1 180 ? 22.891 2.075 -25.617 1.00 82.12 180 ILE A C 1
ATOM 1332 O O . ILE A 1 180 ? 23.538 1.104 -25.229 1.00 82.12 180 ILE A O 1
ATOM 1336 N N . VAL A 1 181 ? 23.106 2.650 -26.795 1.00 76.88 181 VAL A N 1
ATOM 1337 C CA . VAL A 1 181 ? 24.118 2.169 -27.744 1.00 76.88 181 VAL A CA 1
ATOM 1338 C C . VAL A 1 181 ? 25.513 2.654 -27.332 1.00 76.88 181 VAL A C 1
ATOM 1340 O O . VAL A 1 181 ? 26.508 2.009 -27.659 1.00 76.88 181 VAL A O 1
ATOM 1343 N N . GLY A 1 182 ? 25.581 3.754 -26.564 1.00 62.28 182 GLY A N 1
ATOM 1344 C CA . GLY A 1 182 ? 26.801 4.534 -26.366 1.00 62.28 182 GLY A CA 1
ATOM 1345 C C . GLY A 1 182 ? 27.237 5.131 -27.704 1.00 62.28 182 GLY A C 1
ATOM 1346 O O . GLY A 1 182 ? 27.208 4.456 -28.723 1.00 62.28 182 GLY A O 1
ATOM 1347 N N . ASP A 1 183 ? 27.606 6.406 -27.769 1.00 61.19 183 ASP A N 1
ATOM 1348 C CA . ASP A 1 183 ? 28.138 6.947 -29.023 1.00 61.19 183 ASP A CA 1
ATOM 1349 C C . ASP A 1 183 ? 29.635 6.564 -29.131 1.00 61.19 183 ASP A C 1
ATOM 1351 O O . ASP A 1 183 ? 30.471 7.176 -28.453 1.00 61.19 183 ASP A O 1
ATOM 1355 N N . PRO A 1 184 ? 30.032 5.565 -29.957 1.00 55.69 184 PRO A N 1
ATOM 1356 C CA . PRO A 1 184 ? 31.443 5.205 -30.123 1.00 55.69 184 PRO A CA 1
ATOM 1357 C C . PRO A 1 184 ? 32.278 6.354 -30.714 1.00 55.69 184 PRO A C 1
ATOM 1359 O O . PRO A 1 184 ? 33.509 6.322 -30.645 1.00 55.69 184 PRO A O 1
ATOM 1362 N N . LEU A 1 185 ? 31.638 7.382 -31.282 1.00 55.28 185 LEU A N 1
ATOM 1363 C CA . LEU A 1 185 ? 32.269 8.571 -31.846 1.00 55.28 185 LEU A CA 1
ATOM 1364 C C . LEU A 1 185 ? 32.281 9.762 -30.872 1.00 55.28 185 LEU A C 1
ATOM 1366 O O . LEU A 1 185 ? 32.980 10.738 -31.151 1.00 55.28 185 LEU A O 1
ATOM 1370 N N . PHE A 1 186 ? 31.621 9.690 -29.709 1.00 57.22 186 PHE A N 1
ATOM 1371 C CA . PHE A 1 186 ? 31.532 10.802 -28.749 1.00 57.22 186 PHE A CA 1
ATOM 1372 C C . PHE A 1 186 ? 32.889 11.198 -28.167 1.00 57.22 186 PHE A C 1
ATOM 1374 O O . PHE A 1 186 ? 33.265 12.370 -28.210 1.00 57.22 186 PHE A O 1
ATOM 1381 N N . ARG A 1 187 ? 33.699 10.221 -27.721 1.00 53.62 187 ARG A N 1
ATOM 1382 C CA . ARG A 1 187 ? 35.075 10.504 -27.263 1.00 53.62 187 ARG A CA 1
ATOM 1383 C C . ARG A 1 187 ? 35.917 11.168 -28.353 1.00 53.62 187 ARG A C 1
ATOM 1385 O O . ARG A 1 187 ? 36.786 11.967 -28.038 1.00 53.62 187 ARG A O 1
ATOM 1392 N N . ARG A 1 188 ? 35.658 10.878 -29.630 1.00 51.50 188 ARG A N 1
ATOM 1393 C CA . ARG A 1 188 ? 36.375 11.503 -30.749 1.00 51.50 188 ARG A CA 1
ATOM 1394 C C . ARG A 1 188 ? 35.845 12.892 -31.087 1.00 51.50 188 ARG A C 1
ATOM 1396 O O . ARG A 1 188 ? 36.662 13.767 -31.337 1.00 51.50 188 ARG A O 1
ATOM 1403 N N . ARG A 1 189 ? 34.531 13.128 -31.025 1.00 56.25 189 ARG A N 1
ATOM 1404 C CA . ARG A 1 189 ? 33.934 14.459 -31.233 1.00 56.25 189 ARG A CA 1
ATOM 1405 C C . ARG A 1 189 ? 34.393 15.452 -30.159 1.00 56.25 189 ARG A C 1
ATOM 1407 O O . ARG A 1 189 ? 34.752 16.578 -30.491 1.00 56.25 189 ARG A O 1
ATOM 1414 N N . ALA A 1 190 ? 34.488 15.001 -28.906 1.00 58.78 190 ALA A N 1
ATOM 1415 C CA . ALA A 1 190 ? 35.052 15.779 -27.801 1.00 58.78 190 ALA A CA 1
ATOM 1416 C C . ALA A 1 190 ? 36.561 16.066 -27.964 1.00 58.78 190 ALA A C 1
ATOM 1418 O O . ALA A 1 190 ? 37.037 17.099 -27.505 1.00 58.78 190 ALA A O 1
ATOM 1419 N N . CYS A 1 191 ? 37.314 15.180 -28.631 1.00 59.25 191 CYS A N 1
ATOM 1420 C CA . CYS A 1 191 ? 38.751 15.358 -28.869 1.00 59.25 191 CYS A CA 1
ATOM 1421 C C . CYS A 1 191 ? 39.105 16.105 -30.170 1.00 59.25 191 CYS A C 1
ATOM 1423 O O . CYS A 1 191 ? 40.201 16.651 -30.243 1.00 59.25 191 CYS A O 1
ATOM 1425 N N . ALA A 1 192 ? 38.235 16.115 -31.189 1.00 58.19 192 ALA A N 1
ATOM 1426 C CA . ALA A 1 192 ? 38.549 16.613 -32.537 1.00 58.19 192 ALA A CA 1
ATOM 1427 C C . ALA A 1 192 ? 37.767 17.869 -32.967 1.00 58.19 192 ALA A C 1
ATOM 1429 O O . ALA A 1 192 ? 37.971 18.341 -34.075 1.00 58.19 192 ALA A O 1
ATOM 1430 N N . GLY A 1 193 ? 36.900 18.425 -32.111 1.00 55.69 193 GLY A N 1
ATOM 1431 C CA . GLY A 1 193 ? 36.277 19.736 -32.322 1.00 55.69 193 GLY A CA 1
ATOM 1432 C C . GLY A 1 193 ? 35.407 19.836 -33.581 1.00 55.69 193 GLY A C 1
ATOM 1433 O O . GLY A 1 193 ? 35.859 20.324 -34.602 1.00 55.69 193 GLY A O 1
ATOM 1434 N N . ASN A 1 194 ? 34.134 19.438 -33.491 1.00 57.88 194 ASN A N 1
ATOM 1435 C CA . ASN A 1 194 ? 33.062 19.704 -34.473 1.00 57.88 194 ASN A CA 1
ATOM 1436 C C . ASN A 1 194 ? 33.324 19.410 -35.970 1.00 57.88 194 ASN A C 1
ATOM 1438 O O . ASN A 1 194 ? 32.488 19.770 -36.800 1.00 57.88 194 ASN A O 1
ATOM 1442 N N . GLU A 1 195 ? 34.407 18.733 -36.351 1.00 60.91 195 GLU A N 1
ATOM 1443 C CA . GLU A 1 195 ? 34.615 18.346 -37.746 1.00 60.91 195 GLU A CA 1
ATOM 1444 C C . GLU A 1 195 ? 33.583 17.295 -38.190 1.00 60.91 195 GLU A C 1
ATOM 1446 O O . GLU A 1 195 ? 33.307 16.311 -37.493 1.00 60.91 195 GLU A O 1
ATOM 1451 N N . VAL A 1 196 ? 32.984 17.523 -39.365 1.00 60.62 196 VAL A N 1
ATOM 1452 C CA . VAL A 1 196 ? 32.033 16.603 -40.000 1.00 60.62 196 VAL A CA 1
ATOM 1453 C C . VAL A 1 196 ? 32.765 15.303 -40.317 1.00 60.62 196 VAL A C 1
ATOM 1455 O O . VAL A 1 196 ? 33.764 15.302 -41.033 1.00 60.62 196 VAL A O 1
ATOM 1458 N N . PHE A 1 197 ? 32.263 14.187 -39.789 1.00 59.75 197 PHE A N 1
ATOM 1459 C CA . PHE A 1 197 ? 32.832 12.869 -40.048 1.00 59.75 197 PHE A CA 1
ATOM 1460 C C . PHE A 1 197 ? 32.829 12.563 -41.552 1.00 59.75 197 PHE A C 1
ATOM 1462 O O . PHE A 1 197 ? 31.771 12.411 -42.164 1.00 59.75 197 PHE A O 1
ATOM 1469 N N . VAL A 1 198 ? 34.019 12.424 -42.133 1.00 62.81 198 VAL A N 1
ATOM 1470 C CA . VAL A 1 198 ? 34.206 11.861 -43.472 1.00 62.81 198 VAL A CA 1
ATOM 1471 C C . VAL A 1 198 ? 34.507 10.377 -43.297 1.00 62.81 198 VAL A C 1
ATOM 1473 O O . VAL A 1 198 ? 35.528 10.007 -42.715 1.00 62.81 198 VAL A O 1
ATOM 1476 N N . ALA A 1 199 ? 33.598 9.518 -43.762 1.00 54.50 199 ALA A N 1
ATOM 1477 C CA . ALA A 1 199 ? 33.814 8.079 -43.721 1.00 54.50 199 ALA A CA 1
ATOM 1478 C C . ALA A 1 199 ? 35.080 7.727 -44.525 1.00 54.50 199 ALA A C 1
ATOM 1480 O O . ALA A 1 199 ? 35.201 8.183 -45.664 1.00 54.50 199 ALA A O 1
ATOM 1481 N N . PRO A 1 200 ? 36.018 6.930 -43.978 1.00 60.91 200 PRO A N 1
ATOM 1482 C CA . PRO A 1 200 ? 37.164 6.482 -44.752 1.00 60.91 200 PRO A CA 1
ATOM 1483 C C . PRO A 1 200 ? 36.676 5.672 -45.955 1.00 60.91 200 PRO A C 1
ATOM 1485 O O . PRO A 1 200 ? 35.814 4.799 -45.830 1.00 60.91 200 PRO A O 1
ATOM 1488 N N . GLU A 1 201 ? 37.218 5.970 -47.132 1.00 67.75 201 GLU A N 1
ATOM 1489 C CA . GLU A 1 201 ? 36.922 5.205 -48.335 1.00 67.75 201 GLU A CA 1
ATOM 1490 C C . GLU A 1 201 ? 37.551 3.814 -48.214 1.00 67.75 201 GLU A C 1
ATOM 1492 O O . GLU A 1 201 ? 38.771 3.646 -48.226 1.00 67.75 201 GLU A O 1
ATOM 1497 N N . PHE A 1 202 ? 36.709 2.794 -48.065 1.00 70.69 202 PHE A N 1
ATOM 1498 C CA . PHE A 1 202 ? 37.165 1.411 -48.040 1.00 70.69 202 PHE A CA 1
ATOM 1499 C C . PHE A 1 202 ? 37.402 0.897 -49.460 1.00 70.69 202 PHE A C 1
ATOM 1501 O O . PHE A 1 202 ? 36.579 1.078 -50.362 1.00 70.69 202 PHE A O 1
ATOM 1508 N N . LEU A 1 203 ? 38.517 0.193 -49.643 1.00 69.75 203 LEU A N 1
ATOM 1509 C CA . LEU A 1 203 ? 38.896 -0.385 -50.924 1.00 69.75 203 LEU A CA 1
ATOM 1510 C C . LEU A 1 203 ? 37.963 -1.558 -51.277 1.00 69.75 203 LEU A C 1
ATOM 1512 O O . LEU A 1 203 ? 37.966 -2.587 -50.607 1.00 69.75 203 LEU A O 1
ATOM 1516 N N . ARG A 1 204 ? 37.145 -1.398 -52.328 1.00 74.94 204 ARG A N 1
ATOM 1517 C CA . ARG A 1 204 ? 36.139 -2.400 -52.743 1.00 74.94 204 ARG A CA 1
ATOM 1518 C C . ARG A 1 204 ? 36.691 -3.491 -53.654 1.00 74.94 204 ARG A C 1
ATOM 1520 O O . ARG A 1 204 ? 36.183 -4.605 -53.632 1.00 74.94 204 ARG A O 1
ATOM 1527 N N . THR A 1 205 ? 37.695 -3.176 -54.469 1.00 75.69 205 THR A N 1
ATOM 1528 C CA . THR A 1 205 ? 38.307 -4.119 -55.417 1.00 75.69 205 THR A CA 1
ATOM 1529 C C . THR A 1 205 ? 39.765 -3.763 -55.674 1.00 75.69 205 THR A C 1
ATOM 1531 O O . THR A 1 205 ? 40.079 -2.579 -55.783 1.00 75.69 205 THR A O 1
ATOM 1534 N N . ILE A 1 206 ? 40.621 -4.762 -55.889 1.00 74.19 206 ILE A N 1
ATOM 1535 C CA . ILE A 1 206 ? 41.968 -4.581 -56.457 1.00 74.19 206 ILE A CA 1
ATOM 1536 C C . ILE A 1 206 ? 41.929 -5.130 -57.886 1.00 74.19 206 ILE A C 1
ATOM 1538 O O . ILE A 1 206 ? 41.727 -6.326 -58.069 1.00 74.19 206 ILE A O 1
ATOM 1542 N N . ASN A 1 207 ? 42.076 -4.275 -58.905 1.00 73.06 207 ASN A N 1
ATOM 1543 C CA . ASN A 1 207 ? 41.990 -4.661 -60.326 1.00 73.06 207 ASN A CA 1
ATOM 1544 C C . ASN A 1 207 ? 40.727 -5.477 -60.685 1.00 73.06 207 ASN A C 1
ATOM 1546 O O . ASN A 1 207 ? 40.795 -6.455 -61.424 1.00 73.06 207 ASN A O 1
ATOM 1550 N N . GLY A 1 208 ? 39.570 -5.105 -60.128 1.00 73.00 208 GLY A N 1
ATOM 1551 C CA . GLY A 1 208 ? 38.300 -5.809 -60.356 1.00 73.00 208 GLY A CA 1
ATOM 1552 C C . GLY A 1 208 ? 38.125 -7.104 -59.554 1.00 73.00 208 GLY A C 1
ATOM 1553 O O . GLY A 1 208 ? 37.060 -7.711 -59.620 1.00 73.00 208 GLY A O 1
ATOM 1554 N N . ILE A 1 209 ? 39.121 -7.510 -58.761 1.00 72.31 209 ILE A N 1
ATOM 1555 C CA . ILE A 1 209 ? 39.009 -8.652 -57.851 1.00 72.31 209 ILE A CA 1
ATOM 1556 C C . ILE A 1 209 ? 38.340 -8.170 -56.553 1.00 72.31 209 ILE A C 1
ATOM 1558 O O . ILE A 1 209 ? 38.867 -7.243 -55.926 1.00 72.31 209 ILE A O 1
ATOM 1562 N N . PRO A 1 210 ? 37.192 -8.746 -56.147 1.00 79.81 210 PRO A N 1
ATOM 1563 C CA . PRO A 1 210 ? 36.530 -8.409 -54.890 1.00 79.81 210 PRO A CA 1
ATOM 1564 C C . PRO A 1 210 ? 37.270 -9.017 -53.684 1.00 79.81 210 PRO A C 1
ATOM 1566 O O . PRO A 1 210 ? 38.037 -9.971 -53.846 1.00 79.81 210 PRO A O 1
ATOM 1569 N N . PRO A 1 211 ? 37.052 -8.498 -52.464 1.00 79.75 211 PRO A N 1
ATOM 1570 C CA . PRO A 1 211 ? 37.594 -9.100 -51.256 1.00 79.75 211 PRO A CA 1
ATOM 1571 C C . PRO A 1 211 ? 36.990 -10.488 -51.002 1.00 79.75 211 PRO A C 1
ATOM 1573 O O . PRO A 1 211 ? 35.979 -10.887 -51.582 1.00 79.75 211 PRO A O 1
ATOM 1576 N N . THR A 1 212 ? 37.608 -11.219 -50.079 1.00 73.44 212 THR A N 1
ATOM 1577 C CA . THR A 1 212 ? 37.067 -12.470 -49.531 1.00 73.44 212 THR A CA 1
ATOM 1578 C C . THR A 1 212 ? 35.714 -12.249 -48.839 1.00 73.44 212 THR A C 1
ATOM 1580 O O . THR A 1 212 ? 35.323 -11.118 -48.557 1.00 73.44 212 THR A O 1
ATOM 1583 N N . TYR A 1 213 ? 35.019 -13.340 -48.495 1.00 69.62 213 TYR A N 1
ATOM 1584 C CA . TYR A 1 213 ? 33.729 -13.307 -47.783 1.00 69.62 213 TYR A CA 1
ATOM 1585 C C . TYR A 1 213 ? 33.747 -12.465 -46.487 1.00 69.62 213 TYR A C 1
ATOM 1587 O O . TYR A 1 213 ? 32.719 -11.935 -46.081 1.00 69.62 213 TYR A O 1
ATOM 1595 N N . TRP A 1 214 ? 34.919 -12.282 -45.872 1.00 66.19 214 TRP A N 1
ATOM 1596 C CA . TRP A 1 214 ? 35.112 -11.477 -44.661 1.00 66.19 214 TRP A CA 1
ATOM 1597 C C . TRP A 1 214 ? 35.569 -10.032 -44.929 1.00 66.19 214 TRP A C 1
ATOM 1599 O O . TRP A 1 214 ? 35.992 -9.342 -44.007 1.00 66.19 214 TRP A O 1
ATOM 1609 N N . GLY A 1 215 ? 35.540 -9.566 -46.181 1.00 65.31 215 GLY A N 1
ATOM 1610 C CA . GLY A 1 215 ? 35.934 -8.199 -46.544 1.00 65.31 215 GLY A CA 1
ATOM 1611 C C . GLY A 1 215 ? 37.448 -7.953 -46.590 1.00 65.31 215 GLY A C 1
ATOM 1612 O O . GLY A 1 215 ? 37.872 -6.812 -46.743 1.00 65.31 215 GLY A O 1
ATOM 1613 N N . GLY A 1 216 ? 38.272 -9.001 -46.483 1.00 70.50 216 GLY A N 1
ATOM 1614 C CA . GLY A 1 216 ? 39.734 -8.899 -46.533 1.00 70.50 216 GLY A CA 1
ATOM 1615 C C . GLY A 1 216 ? 40.331 -9.274 -47.891 1.00 70.50 216 GLY A C 1
ATOM 1616 O O . GLY A 1 216 ? 39.780 -10.117 -48.603 1.00 70.50 216 GLY A O 1
ATOM 1617 N N . PHE A 1 217 ? 41.498 -8.714 -48.215 1.00 73.31 217 PHE A N 1
ATOM 1618 C CA . PHE A 1 217 ? 42.356 -9.168 -49.313 1.00 73.31 217 PHE A CA 1
ATOM 1619 C C . PHE A 1 217 ? 43.520 -9.980 -48.744 1.00 73.31 217 PHE A C 1
ATOM 1621 O O . PHE A 1 217 ? 44.251 -9.495 -47.882 1.00 73.31 217 PHE A O 1
ATOM 1628 N N . GLN A 1 218 ? 43.711 -11.209 -49.226 1.00 66.31 218 GLN A N 1
ATOM 1629 C CA . GLN A 1 218 ? 44.927 -11.967 -48.941 1.00 66.31 218 GLN A CA 1
ATOM 1630 C C . GLN A 1 218 ? 45.969 -11.630 -50.001 1.00 66.31 218 GLN A C 1
ATOM 1632 O O . GLN A 1 218 ? 45.830 -11.994 -51.166 1.00 66.31 218 GLN A O 1
ATOM 1637 N N . LEU A 1 219 ? 47.008 -10.913 -49.587 1.00 71.06 219 LEU A N 1
ATOM 1638 C CA . LEU A 1 219 ? 48.147 -10.604 -50.435 1.00 71.06 219 LEU A CA 1
ATOM 1639 C C . LEU A 1 219 ? 49.295 -11.529 -50.035 1.00 71.06 219 LEU A C 1
ATOM 1641 O O . LEU A 1 219 ? 49.805 -11.445 -48.920 1.00 71.06 219 LEU A O 1
ATOM 1645 N N . GLN A 1 220 ? 49.682 -12.435 -50.930 1.00 61.50 220 GLN A N 1
ATOM 1646 C CA . GLN A 1 220 ? 50.788 -13.356 -50.693 1.00 61.50 220 GLN A CA 1
ATOM 1647 C C . GLN A 1 220 ? 52.032 -12.880 -51.442 1.00 61.50 220 GLN A C 1
ATOM 1649 O O . GLN A 1 220 ? 51.982 -12.618 -52.644 1.00 61.50 220 GLN A O 1
ATOM 1654 N N . ALA A 1 221 ? 53.164 -12.802 -50.742 1.00 61.28 221 ALA A N 1
ATOM 1655 C CA . ALA A 1 221 ? 54.453 -12.572 -51.380 1.00 61.28 221 ALA A CA 1
ATOM 1656 C C . ALA A 1 221 ? 54.818 -13.801 -52.233 1.00 61.28 221 ALA A C 1
ATOM 1658 O O . ALA A 1 221 ? 55.098 -14.884 -51.713 1.00 61.28 221 ALA A O 1
ATOM 1659 N N . GLY A 1 222 ? 54.769 -13.654 -53.557 1.00 58.66 222 GLY A N 1
ATOM 1660 C CA . GLY A 1 222 ? 55.227 -14.685 -54.483 1.00 58.66 222 GLY A CA 1
ATOM 1661 C C . GLY A 1 222 ? 56.753 -14.818 -54.452 1.00 58.66 222 GLY A C 1
ATOM 1662 O O . GLY A 1 222 ? 57.465 -13.826 -54.341 1.00 58.66 222 GLY A O 1
ATOM 1663 N N . ARG A 1 223 ? 57.273 -16.045 -54.595 1.00 56.12 223 ARG A N 1
ATOM 1664 C CA . ARG A 1 223 ? 58.725 -16.300 -54.730 1.00 56.12 223 ARG A CA 1
ATOM 1665 C C . ARG A 1 223 ? 59.274 -16.012 -56.131 1.00 56.12 223 ARG A C 1
ATOM 1667 O O . ARG A 1 223 ? 60.484 -16.040 -56.332 1.00 56.12 223 ARG A O 1
ATOM 1674 N N . VAL A 1 224 ? 58.397 -15.765 -57.103 1.00 57.66 224 VAL A N 1
ATOM 1675 C CA . VAL A 1 224 ? 58.782 -15.440 -58.478 1.00 57.66 224 VAL A CA 1
ATOM 1676 C C . VAL A 1 224 ? 58.860 -13.925 -58.603 1.00 57.66 224 VAL A C 1
ATOM 1678 O O . VAL A 1 224 ? 57.847 -13.232 -58.518 1.00 57.66 224 VAL A O 1
ATOM 1681 N N . LEU A 1 225 ? 60.076 -13.415 -58.790 1.00 57.91 225 LEU A N 1
ATOM 1682 C CA . LEU A 1 225 ? 60.327 -12.006 -59.067 1.00 57.91 225 LEU A CA 1
ATOM 1683 C C . LEU A 1 225 ? 59.707 -11.654 -60.424 1.00 57.91 225 LEU A C 1
ATOM 1685 O O . LEU A 1 225 ? 60.253 -11.992 -61.473 1.00 57.91 225 LEU A O 1
ATOM 1689 N N . SER A 1 226 ? 58.562 -10.972 -60.413 1.00 56.12 226 SER A N 1
ATOM 1690 C CA . SER A 1 226 ? 58.131 -10.230 -61.597 1.00 56.12 226 SER A CA 1
ATOM 1691 C C . SER A 1 226 ? 59.141 -9.101 -61.833 1.00 56.12 226 SER A C 1
ATOM 1693 O O . SER A 1 226 ? 59.446 -8.375 -60.884 1.00 56.12 226 SER A O 1
ATOM 1695 N N . PRO A 1 227 ? 59.661 -8.909 -63.059 1.00 57.16 227 PRO A N 1
ATOM 1696 C CA . PRO A 1 227 ? 60.619 -7.841 -63.345 1.00 57.16 227 PRO A CA 1
ATOM 1697 C C . PRO A 1 227 ? 60.005 -6.434 -63.232 1.00 57.16 227 PRO A C 1
ATOM 1699 O O . PRO A 1 227 ? 60.742 -5.456 -63.144 1.00 57.16 227 PRO A O 1
ATOM 1702 N N . ARG A 1 228 ? 58.667 -6.310 -63.201 1.00 55.16 228 ARG A N 1
ATOM 1703 C CA . ARG A 1 228 ? 57.942 -5.036 -63.028 1.00 55.16 228 ARG A CA 1
ATOM 1704 C C . ARG A 1 228 ? 56.731 -5.199 -62.093 1.00 55.16 228 ARG A C 1
ATOM 1706 O O . ARG A 1 228 ? 55.600 -5.288 -62.569 1.00 55.16 228 ARG A O 1
ATOM 1713 N N . PRO A 1 229 ? 56.926 -5.287 -60.768 1.00 59.16 229 PRO A N 1
ATOM 1714 C CA . PRO A 1 229 ? 55.817 -5.367 -59.826 1.00 59.16 229 PRO A CA 1
ATOM 1715 C C . PRO A 1 229 ? 55.289 -3.961 -59.505 1.00 59.16 229 PRO A C 1
ATOM 1717 O O . PRO A 1 229 ? 56.066 -3.099 -59.110 1.00 59.16 229 PRO A O 1
ATOM 1720 N N . ALA A 1 230 ? 53.977 -3.739 -59.625 1.00 57.31 230 ALA A N 1
ATOM 1721 C CA . ALA A 1 230 ? 53.334 -2.485 -59.204 1.00 57.31 230 ALA A CA 1
ATOM 1722 C C . ALA A 1 230 ? 53.292 -2.326 -57.668 1.00 57.31 230 ALA A C 1
ATOM 1724 O O . ALA A 1 230 ? 53.260 -1.215 -57.147 1.00 57.31 230 ALA A O 1
ATOM 1725 N N . LEU A 1 231 ? 53.326 -3.446 -56.940 1.00 57.28 231 LEU A N 1
ATOM 1726 C CA . LEU A 1 231 ? 53.329 -3.503 -55.482 1.00 57.28 231 LEU A CA 1
ATOM 1727 C C . LEU A 1 231 ? 54.357 -4.543 -55.035 1.00 57.28 231 LEU A C 1
ATOM 1729 O O . LEU A 1 231 ? 54.306 -5.690 -55.486 1.00 57.28 231 LEU A O 1
ATOM 1733 N N . ARG A 1 232 ? 55.296 -4.156 -54.166 1.00 60.75 232 ARG A N 1
ATOM 1734 C CA . ARG A 1 232 ? 56.262 -5.081 -53.559 1.00 60.75 232 ARG A CA 1
ATOM 1735 C C . ARG A 1 232 ? 55.860 -5.335 -52.117 1.00 60.75 232 ARG A C 1
ATOM 1737 O O . ARG A 1 232 ? 55.760 -4.405 -51.325 1.00 60.75 232 ARG A O 1
ATOM 1744 N N . ILE A 1 233 ? 55.648 -6.604 -51.796 1.00 64.44 233 ILE A N 1
ATOM 1745 C CA . ILE A 1 233 ? 55.366 -7.061 -50.438 1.00 64.44 233 ILE A CA 1
ATOM 1746 C C . ILE A 1 233 ? 56.525 -7.960 -50.047 1.00 64.44 233 ILE A C 1
ATOM 1748 O O . ILE A 1 233 ? 56.748 -8.992 -50.683 1.00 64.44 233 ILE A O 1
ATOM 1752 N N . TYR A 1 234 ? 57.277 -7.548 -49.037 1.00 66.31 234 TYR A N 1
ATOM 1753 C CA . TYR A 1 234 ? 58.349 -8.345 -48.459 1.00 66.31 234 TYR A CA 1
ATOM 1754 C C . TYR A 1 234 ? 58.186 -8.402 -46.948 1.00 66.31 234 TYR A C 1
ATOM 1756 O O . TYR A 1 234 ? 57.486 -7.594 -46.341 1.00 66.31 234 TYR A O 1
ATOM 1764 N N . VAL A 1 235 ? 58.809 -9.411 -46.359 1.00 65.50 235 VAL A N 1
ATOM 1765 C CA . VAL A 1 235 ? 58.895 -9.564 -44.913 1.00 65.50 235 VAL A CA 1
ATOM 1766 C C . VAL A 1 235 ? 60.302 -9.132 -44.527 1.00 65.50 235 VAL A C 1
ATOM 1768 O O . VAL A 1 235 ? 61.262 -9.605 -45.139 1.00 65.50 235 VAL A O 1
ATOM 1771 N N . ASP A 1 236 ? 60.424 -8.188 -43.601 1.00 71.31 236 ASP A N 1
ATOM 1772 C CA . ASP A 1 236 ? 61.730 -7.751 -43.111 1.00 71.31 236 ASP A CA 1
ATOM 1773 C C . ASP A 1 236 ? 62.347 -8.771 -42.135 1.00 71.31 236 ASP A C 1
ATOM 1775 O O . ASP A 1 236 ? 61.740 -9.787 -41.790 1.00 71.31 236 ASP A O 1
ATOM 1779 N N . GLU A 1 237 ? 63.575 -8.510 -41.683 1.00 71.62 237 GLU A N 1
ATOM 1780 C CA . GLU A 1 237 ? 64.309 -9.399 -40.768 1.00 71.62 237 GLU A CA 1
ATOM 1781 C C . GLU A 1 237 ? 63.617 -9.578 -39.404 1.00 71.62 237 GLU A C 1
ATOM 1783 O O . GLU A 1 237 ? 63.897 -10.542 -38.694 1.00 71.62 237 GLU A O 1
ATOM 1788 N N . SER A 1 238 ? 62.683 -8.687 -39.049 1.00 72.06 238 SER A N 1
ATOM 1789 C CA . SER A 1 238 ? 61.881 -8.772 -37.825 1.00 72.06 238 SER A CA 1
ATOM 1790 C C . SER A 1 238 ? 60.601 -9.598 -37.993 1.00 72.06 238 SER A C 1
ATOM 1792 O O . SER A 1 238 ? 59.889 -9.845 -37.020 1.00 72.06 238 SER A O 1
ATOM 1794 N N . GLY A 1 239 ? 60.303 -10.053 -39.215 1.00 64.06 239 GLY A N 1
ATOM 1795 C CA . GLY A 1 239 ? 59.059 -10.744 -39.538 1.00 64.06 239 GLY A CA 1
ATOM 1796 C C . GLY A 1 239 ? 57.892 -9.799 -39.842 1.00 64.06 239 GLY A C 1
ATOM 1797 O O . GLY A 1 239 ? 56.770 -10.272 -40.032 1.00 64.06 239 GLY A O 1
ATOM 1798 N N . ALA A 1 240 ? 58.123 -8.484 -39.905 1.00 61.28 240 ALA A N 1
ATOM 1799 C CA . ALA A 1 240 ? 57.086 -7.514 -40.219 1.00 61.28 240 ALA A CA 1
ATOM 1800 C C . ALA A 1 240 ? 56.846 -7.439 -41.732 1.00 61.28 240 ALA A C 1
ATOM 1802 O O . ALA A 1 240 ? 57.772 -7.495 -42.544 1.00 61.28 240 ALA A O 1
ATOM 1803 N N . VAL A 1 241 ? 55.577 -7.307 -42.121 1.00 57.72 241 VAL A N 1
ATOM 1804 C CA . VAL A 1 241 ? 55.191 -7.130 -43.524 1.00 57.72 241 VAL A CA 1
ATOM 1805 C C . VAL A 1 241 ? 55.412 -5.673 -43.911 1.00 57.72 241 VAL A C 1
ATOM 1807 O O . VAL A 1 241 ? 54.737 -4.782 -43.397 1.00 57.72 241 VAL A O 1
ATOM 1810 N N . VAL A 1 242 ? 56.322 -5.438 -44.851 1.00 60.41 242 VAL A N 1
ATOM 1811 C CA . VAL A 1 242 ? 56.590 -4.116 -45.416 1.00 60.41 242 VAL A CA 1
ATOM 1812 C C . VAL A 1 242 ? 56.005 -4.050 -46.823 1.00 60.41 242 VAL A C 1
ATOM 1814 O O . VAL A 1 242 ? 56.282 -4.892 -47.682 1.00 60.41 242 VAL A O 1
ATOM 1817 N N . ILE A 1 243 ? 55.167 -3.037 -47.053 1.00 64.56 243 ILE A N 1
ATOM 1818 C CA . ILE A 1 243 ? 54.512 -2.785 -48.337 1.00 64.56 243 ILE A CA 1
ATOM 1819 C C . ILE A 1 243 ? 55.176 -1.564 -48.973 1.00 64.56 243 ILE A C 1
ATOM 1821 O O . ILE A 1 243 ? 55.050 -0.450 -48.470 1.00 64.56 243 ILE A O 1
ATOM 1825 N N . GLY A 1 244 ? 55.886 -1.779 -50.080 1.00 58.94 244 GLY A N 1
ATOM 1826 C CA . GLY A 1 244 ? 56.523 -0.724 -50.864 1.00 58.94 244 GLY A CA 1
ATOM 1827 C C . GLY A 1 244 ? 55.817 -0.509 -52.202 1.00 58.94 244 GLY A C 1
ATOM 1828 O O . GLY A 1 244 ? 55.556 -1.465 -52.940 1.00 58.94 244 GLY A O 1
ATOM 1829 N N . LEU A 1 245 ? 55.544 0.750 -52.544 1.00 50.38 245 LEU A N 1
ATOM 1830 C CA . LEU A 1 245 ? 55.176 1.148 -53.904 1.00 50.38 245 LEU A CA 1
ATOM 1831 C C . LEU A 1 245 ? 56.448 1.189 -54.756 1.00 50.38 245 LEU A C 1
ATOM 1833 O O . LEU A 1 245 ? 57.403 1.884 -54.414 1.00 50.38 245 LEU A O 1
ATOM 1837 N N . ALA A 1 246 ? 56.480 0.439 -55.857 1.00 55.31 246 ALA A N 1
ATOM 1838 C CA . ALA A 1 246 ? 57.551 0.593 -56.832 1.00 55.31 246 ALA A CA 1
ATOM 1839 C C . ALA A 1 246 ? 57.247 1.849 -57.656 1.00 55.31 246 ALA A C 1
ATOM 1841 O O . ALA A 1 246 ? 56.291 1.860 -58.431 1.00 55.31 246 ALA A O 1
ATOM 1842 N N . ALA A 1 247 ? 58.023 2.916 -57.462 1.00 49.16 247 ALA A N 1
ATOM 1843 C CA . ALA A 1 247 ? 57.950 4.076 -58.339 1.00 49.16 247 ALA A CA 1
ATOM 1844 C C . ALA A 1 247 ? 58.254 3.625 -59.776 1.00 49.16 247 ALA A C 1
ATOM 1846 O O . ALA A 1 247 ? 59.230 2.910 -60.016 1.00 49.16 247 ALA A O 1
ATOM 1847 N N . ALA A 1 248 ? 57.395 4.005 -60.720 1.00 47.47 248 ALA A N 1
ATOM 1848 C CA . ALA A 1 248 ? 57.703 3.863 -62.131 1.00 47.47 248 ALA A CA 1
ATOM 1849 C C . ALA A 1 248 ? 58.845 4.836 -62.448 1.00 47.47 248 ALA A C 1
ATOM 1851 O O . ALA A 1 248 ? 58.654 6.046 -62.364 1.00 47.47 248 ALA A O 1
ATOM 1852 N N . GLU A 1 249 ? 60.030 4.325 -62.775 1.00 46.84 249 GLU A N 1
ATOM 1853 C CA . GLU A 1 249 ? 61.008 5.141 -63.492 1.00 46.84 249 GLU A CA 1
ATOM 1854 C C . GLU A 1 249 ? 60.396 5.486 -64.856 1.00 46.84 249 GLU A C 1
ATOM 1856 O O . GLU A 1 249 ? 60.102 4.594 -65.659 1.00 46.84 249 GLU A O 1
ATOM 1861 N N . GLU A 1 250 ? 60.151 6.778 -65.089 1.00 43.22 250 GLU A N 1
ATOM 1862 C CA . GLU A 1 250 ? 59.875 7.317 -66.418 1.00 43.22 250 GLU A CA 1
ATOM 1863 C C . GLU A 1 250 ? 61.041 6.944 -67.339 1.00 43.22 250 GLU A C 1
ATOM 1865 O O . GLU A 1 250 ? 62.176 7.373 -67.136 1.00 43.22 250 GLU A O 1
ATOM 1870 N N . GLN A 1 251 ? 60.764 6.117 -68.348 1.00 37.72 251 GLN A N 1
ATOM 1871 C CA . GLN A 1 251 ? 61.672 5.934 -69.474 1.00 37.72 251 GLN A CA 1
ATOM 1872 C C . GLN A 1 251 ? 61.486 7.117 -70.427 1.00 37.72 251 GLN A C 1
ATOM 1874 O O . GLN A 1 251 ? 60.450 7.207 -71.089 1.00 37.72 251 GLN A O 1
ATOM 1879 N N . THR A 1 252 ? 62.474 8.010 -70.475 1.00 35.56 252 THR A N 1
ATOM 1880 C CA . THR A 1 252 ? 62.740 8.875 -71.633 1.00 35.56 252 THR A CA 1
ATOM 1881 C C . THR A 1 252 ? 63.328 8.073 -72.788 1.00 35.56 252 THR A C 1
ATOM 1883 O O . THR A 1 252 ? 64.085 7.110 -72.520 1.00 35.56 252 THR A O 1
#

Secondary structure (DSSP, 8-state):
-----S-HHHHHHHTTS-TTB-TT---B-TTS-B--GGGEEEEEE--TT--S--EEEEEEEETTEEEEEEEETTEEEEEEEEESTT--SEEEEE-TTS-EEEEEEE-HHHHGGGGGSPSEEEE--TTTSBBPGGGB------S----B-TTSPBP-SS------TTEEEEEETTEEEEEE---TTHHHHHHHTS-----------BTTBPPPTTS-------SS--SS-SEEEEE-TTS-EEEEE-------

Foldseek 3Di:
DDDDPPCVPVQVVCLPPLPQADPQAQCAFPVRDRDRSQFFSYKAFAQEADPDWKFFFKWADDQQKIKTFIADPVGTRWIWMAGLVDGDQKTFIAGPQRHGGMITRGDNVRNNVCNVPDGGITGGDCSNGTGDCVNYDYNRNPDDPFDADPVRHTDDDDDDDDDDAQWDWDDDPVGIDIGNRHDPCPVVCVVPPPDDDDPPDQDQDDVNHGADPVRHDDDDQDPDDDVDDQWHWDQDPVRDTDIDGDDDDDDD

pLDDT: mean 79.04, std 16.01, range [35.56, 98.06]